Protein AF-A0A2S8GLB3-F1 (afdb_monomer_lite)

pLDDT: mean 76.45, std 18.5, range [35.75, 97.88]

Radius of gyration: 23.86 Å; chains: 1; bounding box: 71×44×77 Å

Foldseek 3Di:
DDDDDDDDDDPPPDPPPPPPPQPDWDKDDLVPAAPLQSVLCCLVQPPFDFDIWTWGADPVGIKIWGWGADPNWIWIWIAGSNNHTAKIATDPVVLCVPVVDPFWWKWFWWQAPNWIWIWIATLQQHTGMIGTDDDPPDPPDPDPDDPDDDPDDDADDRDPSNVVNCVSVNSPTDGPDRTDTLLPDQPRWDWDWDWDWDADPVPGIDIDTDTDTDRSPD

Organism: NCBI:txid124

Structure (mmCIF, N/CA/C/O backbone):
data_AF-A0A2S8GLB3-F1
#
_entry.id   AF-A0A2S8GLB3-F1
#
loop_
_atom_site.group_PDB
_atom_site.id
_atom_site.type_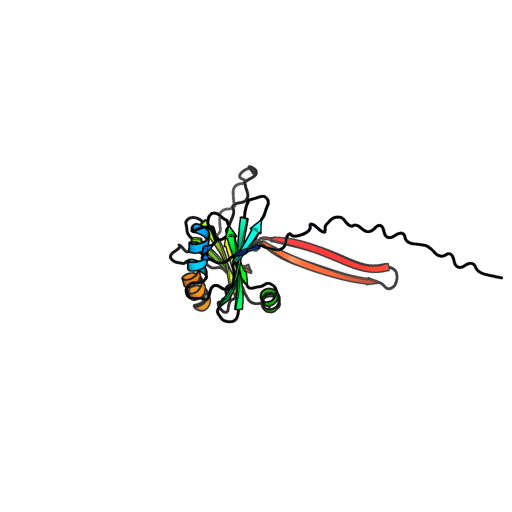symbol
_atom_site.label_atom_id
_atom_site.label_alt_id
_atom_site.label_comp_id
_atom_site.label_asym_id
_atom_site.label_entity_id
_atom_site.label_seq_id
_atom_site.pdbx_PDB_ins_code
_atom_site.Cartn_x
_atom_site.Cartn_y
_atom_site.Cartn_z
_atom_site.occupancy
_atom_site.B_iso_or_equiv
_atom_site.auth_seq_id
_atom_site.auth_comp_id
_atom_site.auth_asym_id
_atom_site.auth_atom_id
_atom_site.pdbx_PDB_model_num
ATOM 1 N N . MET A 1 1 ? 50.969 11.723 49.873 1.00 45.81 1 MET A N 1
ATOM 2 C CA . MET A 1 1 ? 50.545 12.412 48.634 1.00 45.81 1 MET A CA 1
ATOM 3 C C . MET A 1 1 ? 49.204 11.825 48.199 1.00 45.81 1 MET A C 1
ATOM 5 O O . MET A 1 1 ? 49.190 10.799 47.535 1.00 45.81 1 MET A O 1
ATOM 9 N N . LEU A 1 2 ? 48.085 12.399 48.657 1.00 35.75 2 LEU A N 1
ATOM 10 C CA . LEU A 1 2 ? 46.735 11.969 48.269 1.00 35.75 2 LEU A CA 1
ATOM 11 C C . LEU A 1 2 ? 46.352 12.686 46.969 1.00 35.75 2 LEU A C 1
ATOM 13 O O . LEU A 1 2 ? 46.337 13.914 46.935 1.00 35.75 2 LEU A O 1
ATOM 17 N N . ARG A 1 3 ? 46.076 11.932 45.901 1.00 47.88 3 ARG A N 1
ATOM 18 C CA . ARG A 1 3 ? 45.542 12.474 44.646 1.00 47.88 3 ARG A CA 1
ATOM 19 C C . ARG A 1 3 ? 44.017 12.431 44.699 1.00 47.88 3 ARG A C 1
ATOM 21 O O . ARG A 1 3 ? 43.436 11.365 44.880 1.00 47.88 3 ARG A O 1
ATOM 28 N N . SER A 1 4 ? 43.401 13.601 44.573 1.00 40.94 4 SER A N 1
ATOM 29 C CA . SER A 1 4 ? 41.960 13.803 44.484 1.00 40.94 4 SER A CA 1
ATOM 30 C C . SER A 1 4 ? 41.414 13.230 43.171 1.00 40.94 4 SER A C 1
ATOM 32 O O . SER A 1 4 ? 41.891 13.559 42.086 1.00 40.94 4 SER A O 1
ATOM 34 N N . LEU A 1 5 ? 40.401 12.369 43.271 1.00 46.94 5 LEU A N 1
ATOM 35 C CA . LEU A 1 5 ? 39.544 11.979 42.153 1.00 46.94 5 LEU A CA 1
ATOM 36 C C . LEU A 1 5 ? 38.425 13.018 42.035 1.00 46.94 5 LEU A C 1
ATOM 38 O O . LEU A 1 5 ? 37.534 13.078 42.879 1.00 46.94 5 LEU A O 1
ATOM 42 N N . GLY A 1 6 ? 38.505 13.862 41.007 1.00 39.97 6 GLY A N 1
ATOM 43 C CA . GLY A 1 6 ? 37.433 14.777 40.626 1.00 39.97 6 GLY A CA 1
ATOM 44 C C . GLY A 1 6 ? 36.309 14.010 39.937 1.00 39.97 6 GLY A C 1
ATOM 45 O O . GLY A 1 6 ? 36.499 13.462 38.854 1.00 39.97 6 GLY A O 1
ATOM 46 N N . LEU A 1 7 ? 35.150 13.959 40.585 1.00 44.53 7 LEU A N 1
ATOM 47 C CA . LEU A 1 7 ? 33.932 13.346 40.074 1.00 44.53 7 LEU A CA 1
ATOM 48 C C . LEU A 1 7 ? 33.203 14.385 39.208 1.00 44.53 7 LEU A C 1
ATOM 50 O O . LEU A 1 7 ? 32.635 15.344 39.724 1.00 44.53 7 LEU A O 1
ATOM 54 N N . VAL A 1 8 ? 33.272 14.231 37.884 1.00 46.16 8 VAL A N 1
ATOM 55 C CA . VAL A 1 8 ? 32.509 15.051 36.933 1.00 46.16 8 VAL A CA 1
ATOM 56 C C . VAL A 1 8 ? 31.101 14.467 36.843 1.00 46.16 8 VAL A C 1
ATOM 58 O O . VAL A 1 8 ? 30.887 13.430 36.220 1.00 46.16 8 VAL A O 1
ATOM 61 N N . ALA A 1 9 ? 30.144 15.119 37.499 1.00 40.34 9 ALA A N 1
ATOM 62 C CA . ALA A 1 9 ? 28.727 14.818 37.357 1.00 40.34 9 ALA A CA 1
ATOM 63 C C . ALA A 1 9 ? 28.218 15.416 36.036 1.00 40.34 9 ALA A C 1
ATOM 65 O O . ALA A 1 9 ? 28.049 16.628 35.911 1.00 40.34 9 ALA A O 1
ATOM 66 N N . VAL A 1 10 ? 28.001 14.563 35.035 1.00 48.19 10 VAL A N 1
ATOM 67 C CA . VAL A 1 10 ? 27.327 14.937 33.788 1.00 48.19 10 VAL A CA 1
ATOM 68 C C . VAL A 1 10 ? 25.821 14.950 34.055 1.00 48.19 10 VAL A C 1
ATOM 70 O O . VAL A 1 10 ? 25.199 13.901 34.209 1.00 48.19 10 VAL A O 1
ATOM 73 N N . LEU A 1 11 ? 25.244 16.149 34.137 1.00 41.41 11 LEU A N 1
ATOM 74 C CA . LEU A 1 11 ? 23.799 16.375 34.116 1.00 41.41 11 LEU A CA 1
ATOM 75 C C . LEU A 1 11 ? 23.272 16.045 32.712 1.00 41.41 11 LEU A C 1
ATOM 77 O O . LEU A 1 11 ? 23.397 16.843 31.785 1.00 41.41 11 LEU A O 1
ATOM 81 N N . LEU A 1 12 ? 22.703 14.850 32.553 1.00 45.53 12 LEU A N 1
ATOM 82 C CA . LEU A 1 12 ? 21.882 14.494 31.398 1.00 45.53 12 LEU A CA 1
ATOM 83 C C . LEU A 1 12 ? 20.541 15.229 31.509 1.00 45.53 12 LEU A C 1
ATOM 85 O O . LEU A 1 12 ? 19.677 14.846 32.294 1.00 45.53 12 LEU A O 1
ATOM 89 N N . ALA A 1 13 ? 20.381 16.297 30.730 1.00 45.19 13 ALA A N 1
ATOM 90 C CA . ALA A 1 13 ? 19.085 16.908 30.477 1.00 45.19 13 ALA A CA 1
ATOM 91 C C . ALA A 1 13 ? 18.269 15.961 29.585 1.00 45.19 13 ALA A C 1
ATOM 93 O O . ALA A 1 13 ? 18.534 15.818 28.390 1.00 45.19 13 ALA A O 1
ATOM 94 N N . SER A 1 14 ? 17.315 15.267 30.196 1.00 45.06 14 SER A N 1
ATOM 95 C CA . SER A 1 14 ? 16.351 14.402 29.526 1.00 45.06 14 SER A CA 1
ATOM 96 C C . SER A 1 14 ? 15.494 15.234 28.570 1.00 45.06 14 SER A C 1
ATOM 98 O O . SER A 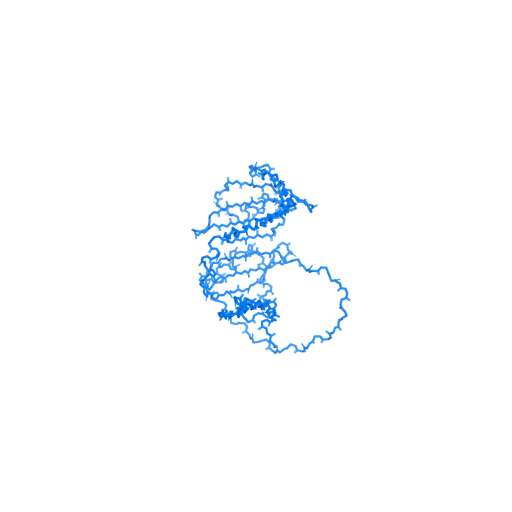1 14 ? 14.698 16.064 29.001 1.00 45.06 14 SER A O 1
ATOM 100 N N . SER A 1 15 ? 15.649 15.009 27.269 1.00 49.09 15 SER A N 1
ATOM 101 C CA . SER A 1 15 ? 14.695 15.434 26.244 1.00 49.09 15 SER A CA 1
ATOM 102 C C . SER A 1 15 ? 13.445 14.562 26.390 1.00 49.09 15 SER A C 1
ATOM 104 O O . SER A 1 15 ? 13.428 13.417 25.951 1.00 49.09 15 SER A O 1
ATOM 106 N N . ALA A 1 16 ? 12.441 15.085 27.094 1.00 45.97 16 ALA A N 1
ATOM 107 C CA . ALA A 1 16 ? 11.157 14.429 27.353 1.00 45.97 16 ALA A CA 1
ATOM 108 C C . ALA A 1 16 ? 9.995 15.072 26.573 1.00 45.97 16 ALA A C 1
ATOM 110 O O . ALA A 1 16 ? 8.839 14.907 26.944 1.00 45.97 16 ALA A O 1
ATOM 111 N N . ASP A 1 17 ? 10.289 15.784 25.490 1.00 48.25 17 ASP A N 1
ATOM 112 C CA . ASP A 1 17 ? 9.306 16.028 24.435 1.00 48.25 17 ASP A CA 1
ATOM 113 C C . ASP A 1 17 ? 9.354 14.832 23.469 1.00 48.25 17 ASP A C 1
ATOM 115 O O . ASP A 1 17 ? 10.397 14.195 23.369 1.00 48.25 17 ASP A O 1
ATOM 119 N N . TRP A 1 18 ? 8.283 14.532 22.730 1.00 48.94 18 TRP A N 1
ATOM 120 C CA . TRP A 1 18 ? 8.155 13.432 21.740 1.00 48.94 18 TRP A CA 1
ATOM 121 C C . TRP A 1 18 ? 7.623 12.074 22.232 1.00 48.94 18 TRP A C 1
ATOM 123 O O . TRP A 1 18 ? 7.629 11.110 21.469 1.00 48.94 18 TRP A O 1
ATOM 133 N N . MET A 1 19 ? 7.057 11.983 23.436 1.00 41.28 19 MET A N 1
ATOM 134 C CA . MET A 1 19 ? 6.005 10.988 23.686 1.00 41.28 19 MET A CA 1
ATOM 135 C C . MET A 1 19 ? 4.647 11.676 23.570 1.00 41.28 19 MET A C 1
ATOM 137 O O . MET A 1 19 ? 3.987 11.944 24.570 1.00 41.28 19 MET A O 1
ATOM 141 N N . GLN A 1 20 ? 4.237 11.987 22.334 1.00 53.31 20 GLN A N 1
ATOM 142 C CA . GLN A 1 20 ? 2.808 12.100 22.048 1.00 53.31 20 GLN A CA 1
ATOM 143 C C . GLN A 1 20 ? 2.189 10.785 22.516 1.00 53.31 20 GLN A C 1
ATOM 145 O O . GLN A 1 20 ? 2.595 9.711 22.068 1.00 53.31 20 GLN A O 1
ATOM 150 N N . ALA A 1 21 ? 1.280 10.870 23.482 1.00 49.31 21 ALA A N 1
ATOM 151 C CA . ALA A 1 21 ? 0.422 9.760 23.831 1.00 49.31 21 ALA A CA 1
ATOM 152 C C . ALA A 1 21 ? -0.384 9.430 22.570 1.00 49.31 21 ALA A C 1
ATOM 154 O O . ALA A 1 21 ? -1.374 10.092 22.280 1.00 49.31 21 ALA A O 1
ATOM 155 N N . GLU A 1 22 ? 0.098 8.471 21.776 1.00 57.84 22 GLU A N 1
ATOM 156 C CA . GLU A 1 22 ? -0.718 7.804 20.769 1.00 57.84 22 GLU A CA 1
ATOM 157 C C . GLU A 1 22 ? -1.901 7.216 21.537 1.00 57.84 22 GLU A C 1
ATOM 159 O O . GLU A 1 22 ? -1.766 6.208 22.238 1.00 57.84 22 GLU A O 1
ATOM 164 N N . GLU A 1 23 ? -3.047 7.895 21.477 1.00 64.12 23 GLU A N 1
ATOM 165 C CA . GLU A 1 23 ? -4.304 7.311 21.913 1.00 64.12 23 GLU A CA 1
ATOM 166 C C . GLU A 1 23 ? -4.435 5.954 21.224 1.00 64.12 23 GLU A C 1
ATOM 168 O O . GLU A 1 23 ? -4.206 5.813 20.018 1.00 64.12 23 GLU A O 1
ATOM 173 N N . ALA A 1 24 ? -4.700 4.917 22.019 1.00 76.00 24 ALA A N 1
ATOM 174 C CA . ALA A 1 24 ? -4.735 3.562 21.502 1.00 76.00 24 ALA A CA 1
ATOM 175 C C . ALA A 1 24 ? -5.765 3.487 20.357 1.00 76.00 24 ALA A C 1
ATOM 177 O O . ALA A 1 24 ? -6.893 3.950 20.535 1.00 76.00 24 ALA A O 1
ATOM 178 N N . PRO A 1 25 ? -5.413 2.904 19.196 1.00 82.62 25 PRO A N 1
ATOM 179 C CA . PRO A 1 25 ? -6.298 2.894 18.039 1.00 82.62 25 PRO A CA 1
ATOM 180 C C . PRO A 1 25 ? -7.628 2.222 18.385 1.00 82.62 25 PRO A C 1
ATOM 182 O O . PRO A 1 25 ? -7.653 1.117 18.941 1.00 82.62 25 PRO A O 1
ATOM 185 N N . THR A 1 26 ? -8.734 2.877 18.028 1.00 91.94 26 THR A N 1
ATOM 186 C CA . THR A 1 26 ? -10.079 2.371 18.317 1.00 91.94 26 THR A CA 1
ATOM 187 C C . THR A 1 26 ? -10.373 1.189 17.405 1.00 91.94 26 THR A C 1
ATOM 189 O O . THR A 1 26 ? -10.285 1.287 16.181 1.00 91.94 26 THR A O 1
ATOM 192 N N . LYS A 1 27 ? -10.704 0.044 18.000 1.00 94.81 27 LYS A N 1
ATOM 193 C CA . LYS A 1 27 ? -11.066 -1.175 17.275 1.00 94.81 27 LYS A CA 1
ATOM 194 C C . LYS A 1 27 ? -12.551 -1.146 16.926 1.00 94.81 27 LYS A C 1
ATOM 196 O O . LYS A 1 27 ? -13.366 -0.916 17.812 1.00 94.81 27 LYS A O 1
ATOM 201 N N . LEU A 1 28 ? -12.871 -1.402 15.664 1.00 95.44 28 LEU A N 1
ATOM 202 C CA . LEU A 1 28 ? -14.219 -1.386 15.109 1.00 95.44 28 LEU A CA 1
ATOM 203 C C . LEU A 1 28 ? -14.498 -2.692 14.365 1.00 95.44 28 LEU A C 1
ATOM 205 O O . LEU A 1 28 ? -13.594 -3.277 13.749 1.00 95.44 28 LEU A O 1
ATOM 209 N N . ASP A 1 29 ? -15.761 -3.102 14.383 1.00 95.12 29 ASP A N 1
ATOM 210 C CA . ASP A 1 29 ? -16.260 -4.092 13.441 1.00 95.12 29 ASP A CA 1
ATOM 211 C C . ASP A 1 29 ? -16.457 -3.439 12.065 1.00 95.12 29 ASP A C 1
ATOM 213 O O . ASP A 1 29 ? -16.606 -2.220 11.934 1.00 95.12 29 ASP A O 1
ATOM 217 N N . LEU A 1 30 ? -16.453 -4.247 11.000 1.00 94.69 30 LEU A N 1
ATOM 218 C CA . LEU A 1 30 ? -16.627 -3.728 9.640 1.00 94.69 30 LEU A CA 1
ATOM 219 C C . LEU A 1 30 ? -17.954 -2.975 9.479 1.00 94.69 30 LEU A C 1
ATOM 221 O O . LEU A 1 30 ? -17.994 -1.953 8.804 1.00 94.69 30 LEU A O 1
ATOM 225 N N . ALA A 1 31 ? -19.022 -3.474 10.106 1.00 95.62 31 ALA A N 1
ATOM 226 C CA . ALA A 1 31 ? -20.356 -2.886 10.020 1.00 95.62 31 ALA A CA 1
ATOM 227 C C . ALA A 1 31 ? -20.430 -1.471 10.620 1.00 95.62 31 ALA A C 1
ATOM 229 O O . ALA A 1 31 ? -21.263 -0.678 10.185 1.00 95.62 31 ALA A O 1
ATOM 230 N N . ASP A 1 32 ? -19.537 -1.146 11.559 1.00 96.56 32 ASP A N 1
ATOM 231 C CA . ASP A 1 32 ? -19.460 0.169 12.203 1.00 96.56 32 ASP A CA 1
ATOM 232 C C . ASP A 1 32 ? -18.608 1.170 11.404 1.00 96.56 32 ASP A C 1
ATOM 234 O O . ASP A 1 32 ? -18.525 2.349 11.750 1.00 96.56 32 ASP A O 1
ATOM 238 N N . CYS A 1 33 ? -17.942 0.720 10.336 1.00 97.00 33 CYS A N 1
ATOM 239 C CA . CYS A 1 33 ? -17.158 1.594 9.468 1.00 97.00 33 CYS A CA 1
ATOM 240 C C . CYS A 1 33 ? -18.074 2.387 8.514 1.00 97.00 33 CYS A C 1
ATOM 242 O O . CYS A 1 33 ? -19.154 1.913 8.167 1.00 97.00 33 CYS A O 1
ATOM 244 N N . PRO A 1 34 ? -17.649 3.554 8.001 1.00 97.88 34 PRO A N 1
ATOM 245 C CA . PRO A 1 34 ? -18.385 4.258 6.951 1.00 97.88 34 PRO A CA 1
ATOM 246 C C . PRO A 1 34 ? -18.611 3.380 5.710 1.00 97.88 34 PRO A C 1
ATOM 248 O O . PRO A 1 34 ? -17.724 2.623 5.315 1.00 97.88 34 PRO A O 1
ATOM 251 N N . GLU A 1 35 ? -19.765 3.506 5.047 1.00 97.75 35 GLU A N 1
ATOM 252 C CA . GLU A 1 35 ? -20.108 2.700 3.861 1.00 97.75 35 GLU A CA 1
ATOM 253 C C . GLU A 1 35 ? -19.028 2.732 2.753 1.00 97.75 35 GLU A C 1
ATOM 255 O O . GLU A 1 35 ? -18.700 1.666 2.221 1.00 97.75 35 GLU A O 1
ATOM 260 N N . PRO A 1 36 ? -18.408 3.886 2.417 1.00 97.62 36 PRO A N 1
ATOM 261 C CA . PRO A 1 36 ? -17.320 3.915 1.437 1.00 97.62 36 PRO A CA 1
ATOM 262 C C . PRO A 1 36 ? -16.110 3.076 1.868 1.00 97.62 36 PRO A C 1
ATOM 264 O O . PRO A 1 36 ? -15.537 2.341 1.063 1.00 97.62 36 PRO A O 1
ATOM 267 N N . VAL A 1 37 ? -15.759 3.117 3.157 1.00 97.50 37 VAL A N 1
ATOM 268 C CA . VAL A 1 37 ? -14.675 2.311 3.734 1.00 97.50 37 VAL A CA 1
ATOM 269 C C . VAL A 1 37 ? -15.013 0.826 3.647 1.00 97.50 37 VAL A C 1
ATOM 271 O O . VAL A 1 37 ? -14.168 0.036 3.230 1.00 97.50 37 VAL A O 1
ATOM 274 N N . GLN A 1 38 ? -16.251 0.439 3.974 1.00 96.75 38 GLN A N 1
ATOM 275 C CA . GLN A 1 38 ? -16.702 -0.952 3.878 1.00 96.75 38 GLN A CA 1
ATOM 276 C C . GLN A 1 38 ? -16.547 -1.498 2.455 1.00 96.75 38 GLN A C 1
ATOM 278 O O . GLN A 1 38 ? -15.969 -2.571 2.272 1.00 96.75 38 GLN A O 1
ATOM 283 N N . LYS A 1 39 ? -16.994 -0.736 1.447 1.00 95.56 39 LYS A N 1
ATOM 284 C CA . LYS A 1 39 ? -16.881 -1.114 0.028 1.00 95.56 39 LYS A CA 1
ATOM 285 C C . LYS A 1 39 ? -15.429 -1.324 -0.386 1.00 95.56 39 LYS A C 1
ATOM 287 O O . LYS A 1 39 ? -15.109 -2.325 -1.027 1.00 95.56 39 LYS A O 1
ATOM 292 N N . THR A 1 40 ? -14.538 -0.421 0.015 1.00 96.31 40 THR A N 1
ATOM 293 C CA . THR A 1 40 ? -13.111 -0.532 -0.309 1.00 96.31 40 THR A CA 1
ATOM 294 C C . THR A 1 40 ? -12.453 -1.713 0.398 1.00 96.31 40 THR A C 1
ATOM 296 O O . THR A 1 40 ? -11.675 -2.426 -0.236 1.00 96.31 40 THR A O 1
ATOM 299 N N . ILE A 1 41 ? -12.785 -1.980 1.668 1.00 95.38 41 ILE A N 1
ATOM 300 C CA . ILE A 1 41 ? -12.291 -3.169 2.382 1.00 95.38 41 ILE A CA 1
ATOM 301 C C . ILE A 1 41 ? -12.750 -4.438 1.663 1.00 95.38 41 ILE A C 1
ATOM 303 O O . ILE A 1 41 ? -11.919 -5.285 1.352 1.00 95.38 41 ILE A O 1
ATOM 307 N N . GLN A 1 42 ? -14.042 -4.559 1.353 1.00 94.38 42 GLN A N 1
ATOM 308 C CA . GLN A 1 42 ? -14.591 -5.731 0.665 1.00 94.38 42 GLN A CA 1
ATOM 309 C C . GLN A 1 42 ? -13.940 -5.947 -0.707 1.00 94.38 42 GLN A C 1
ATOM 311 O O . GLN A 1 42 ? -13.593 -7.070 -1.062 1.00 94.38 42 GLN A O 1
ATOM 316 N N . ARG A 1 43 ? -13.699 -4.870 -1.463 1.00 93.94 43 ARG A N 1
ATOM 317 C CA . ARG A 1 43 ? -12.998 -4.940 -2.751 1.00 93.94 43 ARG A CA 1
ATOM 318 C C . ARG A 1 43 ? -11.560 -5.442 -2.616 1.00 93.94 43 ARG A C 1
ATOM 320 O O . ARG A 1 43 ? -11.129 -6.251 -3.431 1.00 93.94 43 ARG A O 1
ATOM 327 N N . GLU A 1 44 ? -10.813 -4.936 -1.637 1.00 93.19 44 GLU A N 1
ATOM 328 C CA . GLU A 1 44 ? -9.382 -5.232 -1.486 1.00 93.19 44 GLU A CA 1
ATOM 329 C C . GLU A 1 44 ? -9.107 -6.580 -0.808 1.00 93.19 44 GLU A C 1
ATOM 331 O O . GLU A 1 44 ? -8.083 -7.204 -1.094 1.00 93.19 44 GLU A O 1
ATOM 336 N N . LEU A 1 45 ? -9.992 -7.017 0.093 1.00 91.06 45 LEU A N 1
ATOM 337 C CA . LEU A 1 45 ? -9.871 -8.290 0.806 1.00 91.06 45 LEU A CA 1
ATOM 338 C C . LEU A 1 45 ? -10.584 -9.441 0.080 1.00 91.06 45 LEU A C 1
ATOM 340 O O . LEU A 1 45 ? -10.303 -10.594 0.392 1.00 91.06 45 LEU A O 1
ATOM 344 N N . HIS A 1 46 ? -11.435 -9.162 -0.914 1.00 84.25 46 HIS A N 1
ATOM 345 C CA . HIS A 1 46 ? -12.229 -10.174 -1.618 1.00 84.25 46 HIS A CA 1
ATOM 346 C C . HIS A 1 46 ? -13.004 -11.069 -0.628 1.00 84.25 46 HIS A C 1
ATOM 348 O O . HIS A 1 46 ? -13.721 -10.564 0.230 1.00 84.25 46 HIS A O 1
ATOM 354 N N . ASP A 1 47 ? -12.830 -12.389 -0.732 1.00 86.06 47 ASP A N 1
ATOM 355 C CA . ASP A 1 47 ? -13.477 -13.404 0.103 1.00 86.06 47 ASP A CA 1
ATOM 356 C C . ASP A 1 47 ? -12.681 -13.727 1.382 1.00 86.06 47 ASP A C 1
ATOM 358 O O . ASP A 1 47 ? -12.977 -14.704 2.074 1.00 86.06 47 ASP A O 1
ATOM 362 N N . LEU A 1 48 ? -11.625 -12.962 1.688 1.00 90.19 48 LEU A N 1
ATOM 363 C CA . LEU A 1 48 ? -10.855 -13.165 2.911 1.00 90.19 48 LEU A CA 1
ATOM 364 C C . LEU A 1 48 ? -11.685 -12.771 4.131 1.00 90.19 48 LEU A C 1
ATOM 366 O O . LEU A 1 48 ? -12.391 -11.762 4.139 1.00 90.19 48 LEU A O 1
ATOM 370 N N . GLU A 1 49 ? -11.536 -13.549 5.199 1.00 88.56 49 GLU A N 1
ATOM 371 C CA . GLU A 1 49 ? -12.107 -13.211 6.496 1.00 88.56 49 GLU A CA 1
ATOM 372 C C . GLU A 1 49 ? -11.547 -11.863 6.969 1.00 88.56 49 GLU A C 1
ATOM 374 O O . GLU A 1 49 ? -10.330 -11.656 7.011 1.00 88.56 49 GLU A O 1
ATOM 379 N N . ILE A 1 50 ? -12.446 -10.935 7.298 1.00 84.06 50 ILE A N 1
ATOM 380 C CA . ILE A 1 50 ? -12.096 -9.571 7.691 1.00 84.06 50 ILE A CA 1
ATOM 381 C C . ILE A 1 50 ? -11.824 -9.583 9.198 1.00 84.06 50 ILE A C 1
ATOM 383 O O . ILE A 1 50 ? -12.760 -9.763 9.973 1.00 84.06 50 ILE A O 1
ATOM 387 N N . PRO A 1 51 ? -10.567 -9.405 9.641 1.00 76.88 51 PRO A N 1
ATOM 388 C CA . PRO A 1 51 ? -10.201 -9.748 11.009 1.00 76.88 51 PRO A CA 1
ATOM 389 C C . PRO A 1 51 ? -10.640 -8.687 12.025 1.00 76.88 51 PRO A C 1
ATOM 391 O O . PRO A 1 51 ? -11.284 -9.013 13.013 1.00 76.88 51 PRO A O 1
ATOM 394 N N . GLN A 1 52 ? -10.263 -7.421 11.820 1.00 91.56 52 GLN A N 1
ATOM 395 C CA . GLN A 1 52 ? -10.610 -6.287 12.685 1.00 91.56 52 GLN A CA 1
ATOM 396 C C . GLN A 1 52 ? -10.206 -4.984 11.989 1.00 91.56 52 GLN A C 1
ATOM 398 O O . GLN A 1 52 ? -9.112 -4.913 11.415 1.00 91.56 52 GLN A O 1
ATOM 403 N N . VAL A 1 53 ? -11.046 -3.949 12.069 1.00 96.06 53 VAL A N 1
ATOM 404 C CA . VAL A 1 53 ? -10.715 -2.612 11.561 1.00 96.06 53 VAL A CA 1
ATOM 405 C C . VAL A 1 53 ? -10.236 -1.741 12.720 1.00 96.06 53 VAL A C 1
ATOM 407 O O . VAL A 1 53 ? -10.779 -1.784 13.820 1.00 96.06 53 VAL A O 1
ATOM 410 N N . GLN A 1 54 ? -9.175 -0.972 12.506 1.00 95.94 54 GLN A N 1
ATOM 411 C CA . GLN A 1 54 ? -8.673 0.012 13.462 1.00 95.94 54 GLN A CA 1
ATOM 412 C C . GLN A 1 54 ? -8.891 1.409 12.898 1.00 95.94 54 GLN A C 1
ATOM 414 O O . GLN A 1 54 ? -8.388 1.709 11.818 1.00 95.94 54 GLN A O 1
ATOM 419 N N . ARG A 1 55 ? -9.594 2.270 13.629 1.00 96.19 55 ARG A N 1
ATOM 420 C CA . ARG A 1 55 ? -9.691 3.695 13.318 1.00 96.19 55 ARG A CA 1
ATOM 421 C C . ARG A 1 55 ? -8.542 4.438 13.990 1.00 96.19 55 ARG A C 1
ATOM 423 O O . ARG A 1 55 ? -8.301 4.277 15.186 1.00 96.19 55 ARG A O 1
ATOM 430 N 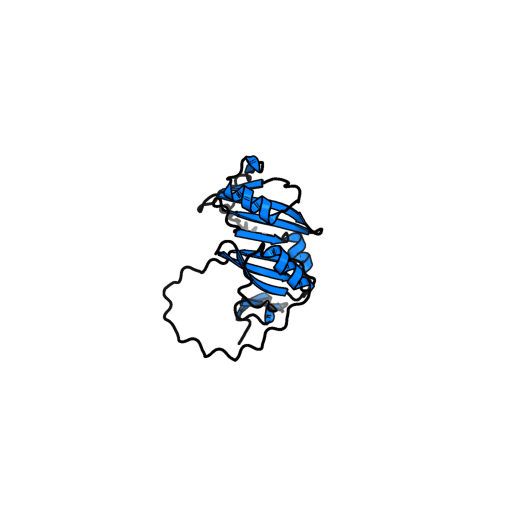N . ILE A 1 56 ? -7.838 5.227 13.192 1.00 94.25 56 ILE A N 1
ATOM 431 C CA . ILE A 1 56 ? -6.735 6.089 13.600 1.00 94.25 56 ILE A CA 1
ATOM 432 C C . ILE A 1 56 ? -7.167 7.516 13.280 1.00 94.25 56 ILE A C 1
ATOM 434 O O . ILE A 1 56 ? -7.428 7.826 12.117 1.00 94.25 56 ILE A O 1
ATOM 438 N N . GLU A 1 57 ? -7.277 8.359 14.298 1.00 93.00 57 GLU A N 1
ATOM 439 C CA . GLU A 1 57 ? -7.580 9.777 14.112 1.00 93.00 57 GLU A CA 1
ATOM 440 C C . GLU A 1 57 ? -6.299 10.538 13.756 1.00 93.00 57 GLU A C 1
ATOM 442 O O . GLU A 1 57 ? -5.231 10.280 14.315 1.00 93.00 57 GLU A O 1
ATOM 447 N N . GLY A 1 58 ? -6.395 11.441 12.785 1.00 87.31 58 GLY A N 1
ATOM 448 C CA . GLY A 1 58 ? -5.312 12.321 12.365 1.00 87.31 58 GLY A CA 1
ATOM 449 C C . GLY A 1 58 ? -5.835 13.722 12.070 1.00 87.31 58 GLY A C 1
ATOM 450 O O . GLY A 1 58 ? -7.042 13.944 11.990 1.00 87.31 58 GLY A O 1
ATOM 451 N N . GLU A 1 59 ? -4.918 14.671 11.888 1.00 86.94 59 GLU A N 1
ATOM 452 C CA . GLU A 1 59 ? -5.252 16.083 11.637 1.00 86.94 59 GLU A CA 1
ATOM 453 C C . GLU A 1 59 ? -6.086 16.276 10.359 1.00 86.94 59 GLU A C 1
ATOM 455 O O . GLU A 1 59 ? -6.974 17.122 10.314 1.00 86.94 59 GLU A O 1
ATOM 460 N N . GLU A 1 60 ? -5.845 15.444 9.342 1.00 87.62 60 GLU A N 1
ATOM 461 C CA . GLU A 1 60 ? -6.542 15.467 8.048 1.00 87.62 60 GLU A CA 1
ATOM 462 C C . GLU A 1 60 ? -7.791 14.564 8.005 1.00 87.62 60 GLU A C 1
ATOM 464 O O . GLU A 1 60 ? -8.367 14.344 6.939 1.00 87.62 60 GLU A O 1
ATOM 469 N N . GLY A 1 61 ? -8.203 14.005 9.146 1.00 91.88 61 GLY A N 1
ATOM 470 C CA . GLY A 1 61 ? -9.353 13.110 9.261 1.00 91.88 61 GLY A CA 1
ATOM 471 C C . GLY A 1 61 ? -8.992 11.687 9.687 1.00 91.88 61 GLY A C 1
ATOM 472 O O . GLY A 1 61 ? -7.872 11.387 10.105 1.00 91.88 61 GLY A O 1
ATOM 473 N N . SER A 1 62 ? -9.980 10.791 9.620 1.00 95.44 62 SER A N 1
ATOM 474 C CA . SER A 1 62 ? -9.818 9.411 10.089 1.00 95.44 62 SER A CA 1
ATOM 475 C C . SER A 1 62 ? -9.237 8.493 9.012 1.00 95.44 62 SER A C 1
ATOM 477 O O . SER A 1 62 ? -9.663 8.501 7.856 1.00 95.44 62 SER A O 1
ATOM 479 N N . VAL A 1 63 ? -8.307 7.625 9.415 1.00 96.31 63 VAL A N 1
ATOM 480 C CA . VAL A 1 63 ? -7.773 6.539 8.586 1.00 96.31 63 VAL A CA 1
ATOM 481 C C . VAL A 1 63 ? -8.148 5.195 9.197 1.00 96.31 63 VAL A C 1
ATOM 483 O O . VAL A 1 63 ? -7.931 4.937 10.379 1.00 96.31 63 VAL A O 1
ATOM 486 N N . TYR A 1 64 ? -8.665 4.305 8.361 1.00 96.56 64 TYR A N 1
ATOM 487 C CA . TYR A 1 64 ? -9.077 2.958 8.719 1.00 96.56 64 TYR A CA 1
ATOM 488 C C . TYR A 1 64 ? -8.000 1.968 8.290 1.00 96.56 64 TYR A C 1
ATOM 490 O O . TYR A 1 64 ? -7.654 1.861 7.112 1.00 96.56 64 TYR A O 1
ATOM 498 N N . ARG A 1 65 ? -7.437 1.255 9.261 1.00 95.38 65 ARG A N 1
ATOM 499 C CA . ARG A 1 65 ? -6.361 0.282 9.092 1.00 95.38 65 ARG A CA 1
ATOM 500 C C . ARG A 1 65 ? -6.900 -1.134 9.254 1.00 95.38 65 ARG A C 1
ATOM 502 O O . ARG A 1 65 ? -7.521 -1.450 10.264 1.00 95.38 65 ARG A O 1
ATOM 509 N N . VAL A 1 66 ? -6.573 -2.007 8.307 1.00 94.81 66 VAL A N 1
ATOM 510 C CA . VAL A 1 66 ? -6.868 -3.446 8.365 1.00 94.81 66 VAL A CA 1
ATOM 511 C C . VAL A 1 66 ? -5.578 -4.227 8.157 1.00 94.81 66 VAL A C 1
ATOM 513 O O . VAL A 1 66 ? -4.793 -3.912 7.260 1.00 94.81 66 VAL A O 1
ATOM 516 N N . VAL A 1 67 ? -5.351 -5.245 8.986 1.00 92.75 67 VAL A N 1
ATOM 517 C CA . VAL A 1 67 ? -4.206 -6.156 8.866 1.00 92.75 67 VAL A CA 1
ATOM 518 C C . VAL A 1 67 ? -4.721 -7.564 8.637 1.00 92.75 67 VAL A C 1
ATOM 520 O O . VAL A 1 67 ? -5.425 -8.087 9.490 1.00 92.75 67 VAL A O 1
ATOM 523 N N . TYR A 1 68 ? -4.368 -8.176 7.513 1.00 92.88 68 TYR A N 1
ATOM 524 C CA . TYR A 1 68 ? -4.875 -9.489 7.106 1.00 92.88 68 TYR A CA 1
ATOM 525 C C . TYR A 1 68 ? -3.789 -10.316 6.422 1.00 92.88 68 TYR A C 1
ATOM 527 O O . TYR A 1 68 ? -2.724 -9.804 6.068 1.00 92.88 68 TYR A O 1
ATOM 535 N N . LYS A 1 69 ? -4.057 -11.610 6.250 1.00 89.56 69 LYS A N 1
ATOM 536 C CA . LYS A 1 69 ? -3.140 -12.562 5.625 1.00 89.56 69 LYS A CA 1
ATOM 537 C C . LYS A 1 69 ? -3.675 -12.982 4.251 1.00 89.56 69 LYS A C 1
ATOM 539 O O . LYS A 1 69 ? -4.819 -13.404 4.148 1.00 89.56 69 LYS A O 1
ATOM 544 N N . MET A 1 70 ? -2.843 -12.887 3.216 1.00 87.88 70 MET A N 1
ATOM 545 C CA . MET A 1 70 ? -3.131 -13.295 1.834 1.00 87.88 70 MET A CA 1
ATOM 546 C C . MET A 1 70 ? -1.882 -13.966 1.258 1.00 87.88 70 MET A C 1
ATOM 548 O O . MET A 1 70 ? -0.788 -13.437 1.436 1.00 87.88 70 MET A O 1
ATOM 552 N N . ASP A 1 71 ? -2.015 -15.115 0.591 1.00 86.00 71 ASP A N 1
ATOM 553 C CA . ASP A 1 71 ? -0.883 -15.855 -0.003 1.00 86.00 71 ASP A CA 1
ATOM 554 C C . ASP A 1 71 ? 0.282 -16.093 0.986 1.00 86.00 71 ASP A C 1
ATOM 556 O O . ASP A 1 71 ? 1.451 -15.863 0.684 1.00 86.00 71 ASP A O 1
ATOM 560 N N . ASP A 1 72 ? -0.042 -16.485 2.220 1.00 86.25 72 ASP A N 1
ATOM 561 C CA . ASP A 1 72 ? 0.908 -16.645 3.331 1.00 86.25 72 ASP A CA 1
ATOM 562 C C . ASP A 1 72 ? 1.667 -15.389 3.796 1.00 86.25 72 ASP A C 1
ATOM 564 O O . ASP A 1 72 ? 2.561 -15.460 4.644 1.00 86.25 72 ASP A O 1
ATOM 568 N N . MET A 1 73 ? 1.244 -14.218 3.332 1.00 87.12 73 MET A N 1
ATOM 569 C CA . MET A 1 73 ? 1.858 -12.932 3.629 1.00 87.12 73 MET A CA 1
ATOM 570 C C . MET A 1 73 ? 0.905 -12.008 4.385 1.00 87.12 73 MET A C 1
ATOM 572 O O . MET A 1 73 ? -0.289 -11.958 4.106 1.00 87.12 73 MET A O 1
ATOM 576 N N . TRP A 1 74 ? 1.442 -11.246 5.337 1.00 90.25 74 TRP A N 1
ATOM 577 C CA . TRP A 1 74 ? 0.679 -10.241 6.075 1.00 90.25 74 TRP A CA 1
ATOM 578 C C . TRP A 1 74 ? 0.693 -8.902 5.347 1.00 90.25 74 TRP A C 1
ATOM 580 O O . TRP A 1 74 ? 1.757 -8.371 5.017 1.00 90.25 74 TRP A O 1
ATOM 590 N N . TYR A 1 75 ? -0.492 -8.344 5.141 1.00 92.19 75 TYR A N 1
ATOM 591 C CA . TYR A 1 75 ? -0.708 -7.051 4.515 1.00 92.19 75 TYR A CA 1
ATOM 592 C C . TYR A 1 75 ? -1.349 -6.084 5.497 1.00 92.19 75 TYR A C 1
ATOM 594 O O . TYR A 1 75 ? -2.233 -6.445 6.267 1.00 92.19 75 TYR A O 1
ATOM 602 N N . GLU A 1 76 ? -0.914 -4.834 5.427 1.00 93.50 76 GLU A N 1
ATOM 603 C CA . GLU A 1 76 ? -1.561 -3.696 6.059 1.00 93.50 76 GLU A CA 1
ATOM 604 C C . GLU A 1 76 ? -2.204 -2.840 4.972 1.00 93.50 76 GLU A C 1
ATOM 606 O O . GLU A 1 76 ? -1.527 -2.407 4.039 1.00 93.50 76 GLU A O 1
ATOM 611 N N . THR A 1 77 ? -3.502 -2.590 5.096 1.00 95.19 77 THR A N 1
ATOM 612 C CA . THR A 1 77 ? -4.262 -1.704 4.211 1.00 95.19 77 THR A CA 1
ATOM 613 C C . THR A 1 77 ? -4.778 -0.515 5.006 1.00 95.19 77 THR A C 1
ATOM 615 O O . THR A 1 77 ? -5.304 -0.692 6.102 1.00 95.19 77 THR A O 1
ATOM 618 N N . LYS A 1 78 ? -4.593 0.692 4.468 1.00 95.81 78 LYS A N 1
ATOM 619 C CA . LYS A 1 78 ? -5.057 1.961 5.030 1.00 95.81 78 LYS A CA 1
ATOM 620 C C . LYS A 1 78 ? -6.000 2.641 4.050 1.00 95.81 78 LYS A C 1
ATOM 622 O O . LYS A 1 78 ? -5.642 2.813 2.882 1.00 95.81 78 LYS A O 1
ATOM 627 N N . ILE A 1 79 ? -7.164 3.036 4.541 1.00 97.38 79 ILE A N 1
ATOM 628 C CA . ILE A 1 79 ? -8.265 3.605 3.763 1.00 97.38 79 ILE A CA 1
ATOM 629 C C . ILE A 1 79 ? -8.683 4.908 4.440 1.00 97.38 79 ILE A C 1
ATOM 631 O O . ILE A 1 79 ? -8.791 4.955 5.665 1.00 97.38 79 ILE A O 1
ATOM 635 N N . ARG A 1 80 ? -8.860 5.972 3.662 1.00 97.06 80 ARG A N 1
ATOM 636 C CA . ARG A 1 80 ? -9.377 7.256 4.146 1.00 97.06 80 ARG A CA 1
ATOM 637 C C . ARG A 1 80 ? -10.873 7.149 4.447 1.00 97.06 80 ARG A C 1
ATOM 639 O O . ARG A 1 80 ? -11.544 6.230 3.989 1.00 97.06 80 ARG A O 1
ATOM 646 N N . GLU A 1 81 ? -11.401 8.085 5.221 1.00 96.94 81 GLU A N 1
ATOM 647 C CA . GLU A 1 81 ? -12.821 8.122 5.592 1.00 96.94 81 GLU A CA 1
ATOM 648 C C . GLU A 1 81 ? -13.784 8.206 4.394 1.00 96.94 81 GLU A C 1
ATOM 650 O O . GLU A 1 81 ? -14.872 7.633 4.437 1.00 96.94 81 GLU A O 1
ATOM 655 N N . ASP A 1 82 ? -13.352 8.827 3.295 1.00 96.75 82 ASP A N 1
ATOM 656 C CA . ASP A 1 82 ? -14.072 8.895 2.016 1.00 96.75 82 ASP A CA 1
ATOM 657 C C . ASP A 1 82 ? -14.079 7.568 1.226 1.00 96.75 82 ASP A C 1
ATOM 659 O O . ASP A 1 82 ? -14.719 7.465 0.180 1.00 96.75 82 ASP A O 1
ATOM 663 N N . GLY A 1 83 ? -13.396 6.535 1.726 1.00 96.88 83 GLY A N 1
ATOM 664 C CA . GLY A 1 83 ? -13.263 5.235 1.079 1.00 96.88 83 GLY A CA 1
ATOM 665 C C . GLY A 1 83 ? -12.072 5.124 0.129 1.00 96.88 83 GLY A C 1
ATOM 666 O O . GLY A 1 83 ? -11.840 4.035 -0.399 1.00 96.88 83 GLY A O 1
ATOM 667 N N . LEU A 1 84 ? -11.269 6.172 -0.075 1.00 96.12 84 LEU A N 1
ATOM 668 C CA . LEU A 1 84 ? -10.088 6.077 -0.930 1.00 96.12 84 LEU A CA 1
ATOM 669 C C . LEU A 1 84 ? -9.009 5.208 -0.286 1.00 96.12 84 LEU A C 1
ATOM 671 O O . LEU A 1 84 ? -8.614 5.383 0.871 1.00 96.12 84 LEU A O 1
ATOM 675 N N . LEU A 1 85 ? -8.478 4.265 -1.065 1.00 96.38 85 LEU A N 1
ATOM 676 C CA . LEU A 1 85 ? -7.330 3.474 -0.643 1.00 96.38 85 LEU A CA 1
ATOM 677 C C . LEU A 1 85 ? -6.106 4.393 -0.569 1.00 96.38 85 LEU A C 1
ATOM 679 O O . LEU A 1 85 ? -5.615 4.836 -1.601 1.00 96.38 85 LEU A O 1
ATOM 683 N N . ALA A 1 86 ? -5.568 4.625 0.626 1.00 94.94 86 ALA A N 1
ATOM 684 C CA . ALA A 1 86 ? -4.329 5.380 0.796 1.00 94.94 86 ALA A CA 1
ATOM 685 C C . ALA A 1 86 ? -3.110 4.489 0.515 1.00 94.94 86 ALA A C 1
ATOM 687 O O . ALA A 1 86 ? -2.190 4.846 -0.228 1.00 94.94 86 ALA A O 1
ATOM 688 N N . SER A 1 87 ? -3.088 3.286 1.102 1.00 94.62 87 SER A N 1
ATOM 689 C CA . SER A 1 87 ? -1.996 2.338 0.874 1.00 94.62 87 SER A CA 1
ATOM 690 C C . SER A 1 87 ? -2.361 0.894 1.199 1.00 94.62 87 SER A C 1
ATOM 692 O O . SER A 1 87 ? -3.154 0.630 2.093 1.00 94.62 87 SER A O 1
ATOM 694 N N . LYS A 1 88 ? -1.704 -0.041 0.514 1.00 94.44 88 LYS A N 1
ATOM 695 C CA . LYS A 1 88 ? -1.680 -1.477 0.807 1.00 94.44 88 LYS A CA 1
ATOM 696 C C . LYS A 1 88 ? -0.235 -1.942 0.774 1.00 94.44 88 LYS A C 1
ATOM 698 O O . LYS A 1 88 ? 0.482 -1.742 -0.208 1.00 94.44 88 LYS A O 1
ATOM 703 N N . LEU A 1 89 ? 0.242 -2.476 1.887 1.00 92.00 89 LEU A N 1
ATOM 704 C CA . LEU A 1 89 ? 1.656 -2.661 2.173 1.00 92.00 89 LEU A CA 1
ATOM 705 C C . LEU A 1 89 ? 1.903 -4.061 2.715 1.00 92.00 89 LEU A C 1
ATOM 707 O O . LEU A 1 89 ? 1.300 -4.448 3.707 1.00 92.00 89 LEU A O 1
ATOM 711 N N . LEU A 1 90 ? 2.866 -4.778 2.130 1.00 87.81 90 LEU A N 1
ATOM 712 C CA . LEU A 1 90 ? 3.414 -5.975 2.766 1.00 87.81 90 LEU A CA 1
ATOM 713 C C . LEU A 1 90 ? 4.057 -5.577 4.105 1.00 87.81 90 LEU A C 1
ATOM 715 O O . LEU A 1 90 ? 4.850 -4.618 4.130 1.00 87.81 90 LEU A O 1
ATOM 719 N N . GLU A 1 91 ? 3.702 -6.279 5.187 1.00 80.56 91 GLU A N 1
ATOM 720 C CA . GLU A 1 91 ? 4.080 -5.954 6.567 1.00 80.56 91 GLU A CA 1
ATOM 721 C C . GLU A 1 91 ? 5.597 -5.759 6.695 1.00 80.56 91 GLU A C 1
ATOM 723 O O . GLU A 1 91 ? 6.398 -6.530 6.165 1.00 80.56 91 GLU A O 1
ATOM 728 N N . LYS A 1 92 ? 6.015 -4.719 7.428 1.00 66.62 92 LYS A N 1
ATOM 729 C CA . LYS A 1 92 ? 7.410 -4.252 7.515 1.00 66.62 92 LYS A CA 1
ATOM 730 C C . LYS A 1 92 ? 8.415 -5.353 7.883 1.00 66.62 92 LYS A C 1
ATOM 732 O O . LYS A 1 92 ? 9.530 -5.349 7.364 1.00 66.62 92 LYS A O 1
ATOM 737 N N . LYS A 1 93 ? 8.034 -6.300 8.750 1.00 57.59 93 LYS A N 1
ATOM 738 C CA . LYS A 1 93 ? 8.897 -7.428 9.150 1.00 57.59 93 LYS A CA 1
ATOM 739 C C . LYS A 1 93 ? 9.172 -8.386 7.985 1.00 57.59 93 LYS A C 1
ATOM 741 O O . LYS A 1 93 ? 10.312 -8.814 7.816 1.00 57.59 93 LYS A O 1
ATOM 746 N N . LEU A 1 94 ? 8.166 -8.662 7.155 1.00 56.94 94 LEU A N 1
ATOM 747 C CA . LEU A 1 94 ? 8.312 -9.459 5.934 1.00 56.94 94 LEU A CA 1
ATOM 748 C C . LEU A 1 94 ? 9.002 -8.656 4.834 1.00 56.94 94 LEU A C 1
ATOM 750 O O . LEU A 1 94 ? 9.912 -9.171 4.191 1.00 56.94 94 LEU A O 1
ATOM 754 N N . ARG A 1 95 ? 8.667 -7.366 4.706 1.00 57.75 95 ARG A N 1
ATOM 755 C CA . ARG A 1 95 ? 9.323 -6.450 3.773 1.00 57.75 95 ARG A CA 1
ATOM 756 C C . ARG A 1 95 ? 10.824 -6.436 3.993 1.00 57.75 95 ARG A C 1
ATOM 758 O O . ARG A 1 95 ? 11.539 -6.717 3.054 1.00 57.75 95 ARG A O 1
ATOM 765 N N . ASN A 1 96 ? 11.308 -6.208 5.214 1.00 56.91 96 ASN A N 1
ATOM 766 C CA . ASN A 1 96 ? 12.748 -6.171 5.488 1.00 56.91 96 ASN A CA 1
ATOM 767 C C . ASN A 1 96 ? 13.442 -7.517 5.223 1.00 56.91 96 ASN A C 1
ATOM 769 O O . ASN A 1 96 ? 14.584 -7.520 4.766 1.00 56.91 96 ASN A O 1
ATOM 773 N N . ARG A 1 97 ? 12.763 -8.648 5.464 1.00 56.50 97 ARG A N 1
ATOM 774 C CA . ARG A 1 97 ? 13.292 -9.981 5.148 1.00 56.50 97 ARG A CA 1
ATOM 775 C C . ARG A 1 97 ? 13.374 -10.212 3.639 1.00 56.50 97 ARG A C 1
ATOM 777 O O . ARG A 1 97 ? 14.369 -10.766 3.197 1.00 56.50 97 ARG A O 1
ATOM 784 N N . GLU A 1 98 ? 12.392 -9.760 2.859 1.00 51.78 98 GLU A N 1
ATOM 785 C CA . GLU A 1 98 ? 12.385 -9.899 1.395 1.00 51.78 98 GLU A CA 1
ATOM 786 C C . GLU A 1 98 ? 13.235 -8.845 0.669 1.00 51.78 98 GLU A C 1
ATOM 788 O O . GLU A 1 98 ? 13.981 -9.201 -0.235 1.00 51.78 98 GLU A O 1
ATOM 793 N N . THR A 1 99 ? 13.213 -7.572 1.078 1.00 50.09 99 THR A N 1
ATOM 794 C CA . THR A 1 99 ? 14.087 -6.513 0.528 1.00 50.09 99 THR A CA 1
ATOM 795 C C . THR A 1 99 ? 15.536 -6.620 0.998 1.00 50.09 99 THR A C 1
ATOM 797 O O . THR A 1 99 ? 16.406 -5.967 0.428 1.00 50.09 99 THR A O 1
ATOM 800 N N . GLY A 1 100 ? 15.817 -7.436 2.021 1.00 52.84 100 GLY A N 1
ATOM 801 C CA . GLY A 1 100 ? 17.181 -7.859 2.344 1.00 52.84 100 GLY A CA 1
ATOM 802 C C . GLY A 1 100 ? 17.796 -8.724 1.236 1.00 52.84 100 GLY A C 1
ATOM 803 O O . GLY A 1 100 ? 19.017 -8.757 1.084 1.00 52.84 100 GLY A O 1
ATOM 804 N N . PHE A 1 101 ? 16.959 -9.363 0.412 1.00 48.69 101 PHE A N 1
ATOM 805 C CA . PHE A 1 101 ? 17.379 -9.985 -0.834 1.00 48.69 101 PHE A CA 1
ATOM 806 C C . PHE A 1 101 ? 17.318 -8.947 -1.959 1.00 48.69 101 PHE A C 1
ATOM 808 O O . PHE A 1 101 ? 16.376 -8.164 -2.062 1.00 48.69 101 PHE A O 1
ATOM 815 N N . LYS A 1 102 ? 18.345 -8.934 -2.816 1.00 65.81 102 LYS A N 1
ATOM 816 C CA . LYS A 1 102 ? 18.449 -8.116 -4.040 1.00 65.81 102 LYS A CA 1
ATOM 817 C C . LYS A 1 102 ? 17.426 -8.558 -5.100 1.00 65.81 102 LYS A C 1
ATOM 819 O O . LYS A 1 102 ? 17.790 -8.850 -6.237 1.00 65.81 102 LYS A O 1
ATOM 824 N N . THR A 1 103 ? 16.163 -8.688 -4.727 1.00 73.12 103 THR A N 1
ATOM 825 C CA . THR A 1 103 ? 15.110 -9.115 -5.633 1.00 73.12 103 THR A CA 1
ATOM 826 C C . THR A 1 103 ? 14.783 -7.950 -6.552 1.00 73.12 103 THR A C 1
ATOM 828 O O . THR A 1 103 ? 14.537 -6.828 -6.105 1.00 73.12 103 THR A O 1
ATOM 831 N N . GLU A 1 104 ? 14.819 -8.203 -7.857 1.00 86.19 104 GLU A N 1
ATOM 832 C CA . GLU A 1 104 ? 14.390 -7.220 -8.843 1.00 86.19 104 GLU A CA 1
ATOM 833 C C . GLU A 1 104 ? 12.926 -6.855 -8.582 1.00 86.19 104 GLU A C 1
ATOM 835 O O . GLU A 1 104 ? 12.086 -7.726 -8.349 1.00 86.19 104 GLU A O 1
ATOM 840 N N . THR A 1 105 ? 12.633 -5.556 -8.594 1.00 88.44 105 THR A N 1
ATOM 841 C CA . THR A 1 105 ? 11.277 -5.047 -8.388 1.00 88.44 105 THR A CA 1
ATOM 842 C C . THR A 1 105 ? 10.792 -4.385 -9.661 1.00 88.44 105 THR A C 1
ATOM 844 O O . THR A 1 105 ? 11.539 -3.660 -10.316 1.00 88.44 105 THR A O 1
ATOM 847 N N . TYR A 1 106 ? 9.545 -4.660 -10.001 1.00 89.31 106 TYR A N 1
ATOM 848 C CA . TYR A 1 106 ? 8.782 -3.984 -11.026 1.00 89.31 106 TYR A CA 1
ATOM 849 C C . TYR A 1 106 ? 7.981 -2.862 -10.391 1.00 89.31 106 TYR A C 1
ATOM 851 O O . TYR A 1 106 ? 7.496 -2.975 -9.261 1.00 89.31 106 TYR A O 1
ATOM 859 N N . TRP A 1 107 ? 7.849 -1.784 -11.140 1.00 88.44 107 TRP A N 1
ATOM 860 C CA . TRP A 1 107 ? 6.974 -0.677 -10.834 1.00 88.44 107 TRP A CA 1
ATOM 861 C C . TRP A 1 107 ? 5.915 -0.580 -11.922 1.00 88.44 107 TRP A C 1
ATOM 863 O O . TRP A 1 107 ? 6.230 -0.776 -13.096 1.00 88.44 107 TRP A O 1
ATOM 873 N N . ALA A 1 108 ? 4.680 -0.293 -11.531 1.00 88.94 108 ALA A N 1
ATOM 874 C CA . ALA A 1 108 ? 3.575 -0.093 -12.454 1.00 88.94 108 ALA A CA 1
ATOM 875 C C . ALA A 1 108 ? 2.642 1.013 -11.959 1.00 88.94 108 ALA A C 1
ATOM 877 O O . ALA A 1 108 ? 2.522 1.242 -10.754 1.00 88.94 108 ALA A O 1
ATOM 878 N N . GLU A 1 109 ? 1.970 1.647 -12.911 1.00 91.06 109 GLU A N 1
ATOM 879 C CA . GLU A 1 109 ? 0.919 2.637 -12.702 1.00 91.06 109 GLU A CA 1
ATOM 880 C C . GLU A 1 109 ? -0.419 2.021 -13.087 1.00 91.06 109 GLU A C 1
ATOM 882 O O . GLU A 1 109 ? -0.563 1.468 -14.179 1.00 91.06 109 GLU A O 1
ATOM 887 N N . VAL A 1 110 ? -1.382 2.099 -12.176 1.00 91.38 110 VAL A N 1
ATOM 888 C CA . VAL A 1 110 ? -2.746 1.624 -12.401 1.00 91.38 110 VAL A CA 1
ATOM 889 C C . VAL A 1 110 ? -3.707 2.727 -12.002 1.00 91.38 110 VAL A C 1
ATOM 891 O O . VAL A 1 110 ? -3.568 3.287 -10.918 1.00 91.38 110 VAL A O 1
ATOM 894 N N . THR A 1 111 ? -4.689 3.009 -12.846 1.00 91.12 111 THR A N 1
ATOM 895 C CA . THR A 1 111 ? -5.788 3.912 -12.515 1.00 91.12 111 THR A CA 1
ATOM 896 C C . THR A 1 111 ? -6.967 3.099 -11.997 1.00 91.12 111 THR A C 1
ATOM 898 O O . THR A 1 111 ? -7.448 2.197 -12.683 1.00 91.12 111 THR A O 1
ATOM 901 N N . LEU A 1 112 ? -7.424 3.408 -10.785 1.00 89.19 112 LEU A N 1
ATOM 902 C CA . LEU A 1 112 ? -8.570 2.781 -10.128 1.00 89.19 112 LEU A CA 1
ATOM 903 C C . LEU A 1 112 ? -9.448 3.884 -9.536 1.00 89.19 112 LEU A C 1
ATOM 905 O O . LEU A 1 112 ? -8.937 4.735 -8.815 1.00 89.19 112 LEU A O 1
ATOM 909 N N . ASP A 1 113 ? -10.746 3.862 -9.842 1.00 89.38 113 ASP A N 1
ATOM 910 C CA . ASP A 1 113 ? -11.711 4.886 -9.415 1.00 89.38 113 ASP A CA 1
ATOM 911 C C . ASP A 1 113 ? -11.242 6.321 -9.738 1.00 89.38 113 ASP A C 1
ATOM 913 O O . ASP A 1 113 ? -11.296 7.191 -8.878 1.00 89.38 113 ASP A O 1
ATOM 917 N N . ASP A 1 114 ? -10.699 6.554 -10.939 1.00 92.19 114 ASP A N 1
ATOM 918 C CA . ASP A 1 114 ? -10.108 7.835 -11.384 1.00 92.19 114 ASP A CA 1
ATOM 919 C C . ASP A 1 114 ? -8.857 8.304 -10.613 1.00 92.19 114 ASP A C 1
ATOM 921 O O . ASP A 1 114 ? -8.349 9.402 -10.840 1.00 92.19 114 ASP A O 1
ATOM 925 N N . HIS A 1 115 ? -8.294 7.450 -9.756 1.00 93.19 115 HIS A N 1
ATOM 926 C CA . HIS A 1 115 ? -7.081 7.739 -8.997 1.00 93.19 115 HIS A CA 1
ATOM 927 C C . HIS A 1 115 ? -5.899 6.912 -9.500 1.00 93.19 115 HIS A C 1
ATOM 929 O O . HIS A 1 115 ? -6.015 5.713 -9.762 1.00 93.19 115 HIS A O 1
ATOM 935 N N . LEU A 1 116 ? -4.730 7.547 -9.605 1.00 92.75 116 LEU A N 1
ATOM 936 C CA . LEU A 1 116 ? -3.496 6.880 -10.006 1.00 92.75 116 LEU A CA 1
ATOM 937 C C . LEU A 1 116 ? -2.847 6.187 -8.803 1.00 92.75 116 LEU A C 1
ATOM 939 O O . LEU A 1 116 ? -2.633 6.791 -7.754 1.00 92.75 116 LEU A O 1
ATOM 943 N N . TYR A 1 117 ? -2.473 4.925 -8.975 1.00 93.19 117 TYR A N 1
ATOM 944 C CA . TYR A 1 117 ? -1.794 4.121 -7.970 1.00 93.19 117 TYR A CA 1
ATOM 945 C C 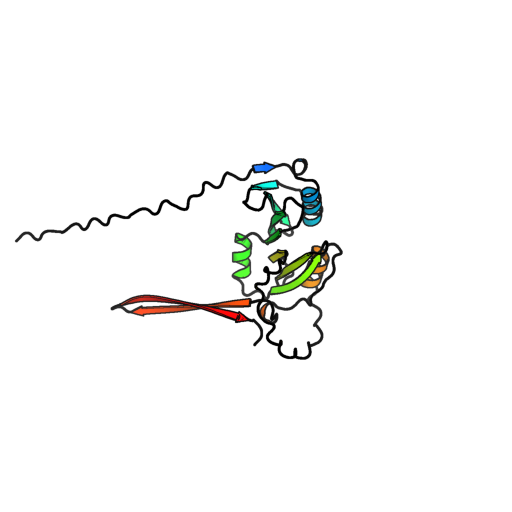. TYR A 1 117 ? -0.432 3.648 -8.459 1.00 93.19 117 TYR A C 1
ATOM 947 O O . TYR A 1 117 ? -0.292 3.100 -9.552 1.00 93.19 117 TYR A O 1
ATOM 955 N N . HIS A 1 118 ? 0.567 3.770 -7.588 1.00 92.81 118 HIS A N 1
ATOM 956 C CA . HIS A 1 118 ? 1.885 3.182 -7.781 1.00 92.81 118 HIS A CA 1
ATOM 957 C C . HIS A 1 118 ? 1.953 1.797 -7.149 1.00 92.81 118 HIS A C 1
ATOM 959 O O . HIS A 1 118 ? 1.822 1.636 -5.929 1.00 92.81 118 HIS A O 1
ATOM 965 N N . LEU A 1 119 ? 2.226 0.796 -7.978 1.00 92.75 119 LEU A N 1
ATOM 966 C CA . LEU A 1 119 ? 2.438 -0.583 -7.568 1.00 92.75 119 LEU A CA 1
ATOM 967 C C . LEU A 1 119 ? 3.935 -0.895 -7.569 1.00 92.75 119 LEU A C 1
ATOM 969 O O . LEU A 1 119 ? 4.672 -0.513 -8.475 1.00 92.75 119 LEU A O 1
ATOM 973 N N . ARG A 1 120 ? 4.385 -1.637 -6.557 1.00 91.62 120 ARG A N 1
ATOM 974 C CA . ARG A 1 120 ? 5.704 -2.273 -6.517 1.00 91.62 120 ARG A CA 1
ATOM 975 C C . ARG A 1 120 ? 5.512 -3.766 -6.357 1.00 91.62 120 ARG A C 1
ATOM 977 O O . ARG A 1 120 ? 4.891 -4.205 -5.389 1.00 91.62 120 ARG A O 1
ATOM 984 N N . ILE A 1 121 ? 6.070 -4.522 -7.288 1.00 91.56 121 ILE A N 1
ATOM 985 C CA . ILE A 1 121 ? 5.884 -5.966 -7.400 1.00 91.56 121 ILE A CA 1
ATOM 986 C C . ILE A 1 121 ? 7.272 -6.597 -7.453 1.00 91.56 121 ILE A C 1
ATOM 988 O O . ILE A 1 121 ? 8.150 -6.107 -8.159 1.00 91.56 121 ILE A O 1
ATOM 992 N N . SER A 1 122 ? 7.524 -7.646 -6.690 1.00 90.31 122 SER A N 1
ATOM 993 C CA . SER A 1 122 ? 8.770 -8.406 -6.802 1.00 90.31 122 SER A CA 1
ATOM 994 C C . SER A 1 122 ? 8.773 -9.278 -8.064 1.00 90.31 122 SER A C 1
ATOM 996 O O . SER A 1 122 ? 7.723 -9.627 -8.597 1.00 90.31 122 SER A O 1
ATOM 998 N N . ARG A 1 123 ? 9.956 -9.661 -8.558 1.00 88.81 123 ARG A N 1
ATOM 999 C CA . ARG A 1 123 ? 10.101 -10.516 -9.751 1.00 88.81 123 ARG A CA 1
ATOM 1000 C C . ARG A 1 123 ? 9.341 -11.847 -9.669 1.00 88.81 123 ARG A C 1
ATOM 1002 O O . ARG A 1 123 ? 8.920 -12.348 -10.704 1.00 88.81 123 ARG A O 1
ATOM 1009 N N . ASP A 1 124 ? 9.179 -12.405 -8.473 1.00 89.38 124 ASP A N 1
ATOM 1010 C CA . ASP A 1 124 ? 8.421 -13.633 -8.201 1.00 89.38 124 ASP A CA 1
ATOM 1011 C C . ASP A 1 124 ? 6.898 -13.411 -8.116 1.00 89.38 124 ASP A C 1
ATOM 1013 O O . ASP A 1 124 ? 6.166 -14.345 -7.811 1.00 89.38 124 ASP A O 1
ATOM 1017 N N . GLY A 1 125 ? 6.406 -12.203 -8.413 1.00 90.50 125 GLY A N 1
ATOM 1018 C CA . GLY A 1 125 ? 4.973 -11.915 -8.468 1.00 90.50 125 GLY A CA 1
ATOM 1019 C C . GLY A 1 125 ? 4.333 -11.658 -7.108 1.00 90.50 125 GLY A C 1
ATOM 1020 O O . GLY A 1 125 ? 3.151 -11.935 -6.938 1.00 90.50 125 GLY A O 1
ATOM 1021 N N . LYS A 1 126 ? 5.069 -11.118 -6.131 1.00 90.81 126 LYS A N 1
ATOM 1022 C CA . LYS A 1 126 ? 4.475 -10.673 -4.862 1.00 90.81 126 LYS A CA 1
ATOM 1023 C C . LYS A 1 126 ? 4.241 -9.174 -4.887 1.00 90.81 126 LYS A C 1
ATOM 1025 O O . LYS A 1 126 ? 5.111 -8.395 -5.284 1.00 90.81 126 LYS A O 1
ATOM 1030 N N . LEU A 1 127 ? 3.073 -8.751 -4.414 1.00 92.12 127 LEU A N 1
ATOM 1031 C CA . LEU A 1 127 ? 2.800 -7.336 -4.198 1.00 92.12 127 LEU A CA 1
ATOM 1032 C C . LEU A 1 127 ? 3.570 -6.857 -2.964 1.00 92.12 127 LEU A C 1
ATOM 1034 O O . LEU A 1 127 ? 3.316 -7.317 -1.852 1.00 92.12 127 LEU A O 1
ATOM 1038 N N . LEU A 1 128 ? 4.469 -5.892 -3.154 1.00 90.75 128 LEU A N 1
ATOM 1039 C CA . LEU A 1 128 ? 5.224 -5.259 -2.072 1.00 90.75 128 LEU A CA 1
ATOM 1040 C C . LEU A 1 128 ? 4.510 -4.004 -1.557 1.00 90.75 128 LEU A C 1
ATOM 1042 O O . LEU A 1 128 ? 4.472 -3.742 -0.349 1.00 90.75 128 LEU A O 1
ATOM 1046 N N . SER A 1 129 ? 3.947 -3.209 -2.471 1.00 92.44 129 SER A N 1
ATOM 1047 C CA . SER A 1 129 ? 3.138 -2.040 -2.126 1.00 92.44 129 SER A CA 1
ATOM 1048 C C . SER A 1 129 ? 2.211 -1.608 -3.256 1.00 92.44 129 SER A C 1
ATOM 1050 O O . SER A 1 129 ? 2.625 -1.637 -4.409 1.00 92.44 129 SER A O 1
ATOM 1052 N N . LYS A 1 130 ? 1.040 -1.087 -2.901 1.00 94.69 130 LYS A N 1
ATOM 1053 C CA . LYS A 1 130 ? 0.139 -0.276 -3.731 1.00 94.69 130 LYS A CA 1
ATOM 1054 C C . LYS A 1 130 ? -0.121 1.024 -2.966 1.00 94.69 130 LYS A C 1
ATOM 1056 O O . LYS A 1 130 ? -0.410 0.973 -1.770 1.00 94.69 130 LYS A O 1
ATOM 1061 N N . ARG A 1 131 ? 0.089 2.183 -3.587 1.00 94.56 131 ARG A N 1
ATOM 1062 C CA . ARG A 1 131 ? -0.029 3.498 -2.929 1.00 94.56 131 ARG A CA 1
ATOM 1063 C C . ARG A 1 131 ? -0.722 4.485 -3.842 1.00 94.56 131 ARG A C 1
ATOM 1065 O O . ARG A 1 131 ? -0.400 4.498 -5.027 1.00 94.56 131 ARG A O 1
ATOM 1072 N N . LEU A 1 132 ? -1.616 5.288 -3.278 1.00 94.38 132 LEU A N 1
ATOM 1073 C CA . LEU A 1 132 ? -2.195 6.426 -3.976 1.00 94.38 132 LEU A CA 1
ATOM 1074 C C . LEU A 1 132 ? -1.071 7.385 -4.387 1.00 94.38 132 LEU A C 1
ATOM 1076 O O . LEU A 1 132 ? -0.167 7.662 -3.593 1.00 94.38 132 LEU A O 1
ATOM 1080 N N . TYR A 1 133 ? -1.091 7.824 -5.640 1.00 90.81 133 TYR A N 1
ATOM 1081 C CA . TYR A 1 133 ? -0.233 8.895 -6.113 1.00 90.81 133 TYR A CA 1
ATOM 1082 C C . TYR A 1 133 ? -0.955 10.222 -5.910 1.00 90.81 133 TYR A C 1
ATOM 1084 O O . TYR A 1 133 ? -1.928 10.524 -6.595 1.00 90.81 133 TYR A O 1
ATOM 1092 N N . GLU A 1 134 ? -0.453 11.012 -4.972 1.00 86.31 134 GLU A N 1
ATOM 1093 C CA . GLU A 1 134 ? -0.849 12.403 -4.810 1.00 86.31 134 GLU A CA 1
ATOM 1094 C C . GLU A 1 134 ? 0.193 13.241 -5.545 1.00 86.31 134 GLU A C 1
ATOM 1096 O O . GLU A 1 134 ? 1.390 13.192 -5.232 1.00 86.31 134 GLU A O 1
ATOM 11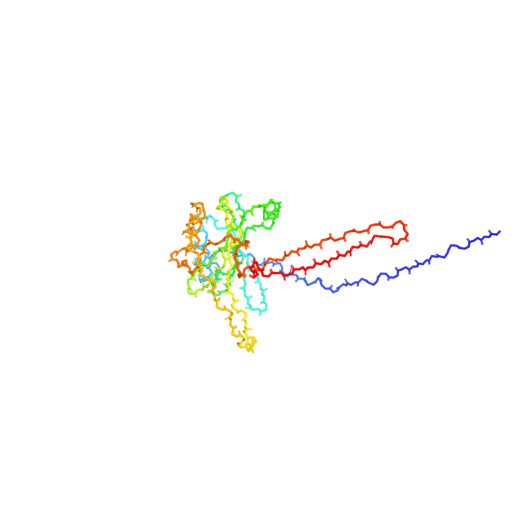01 N N . 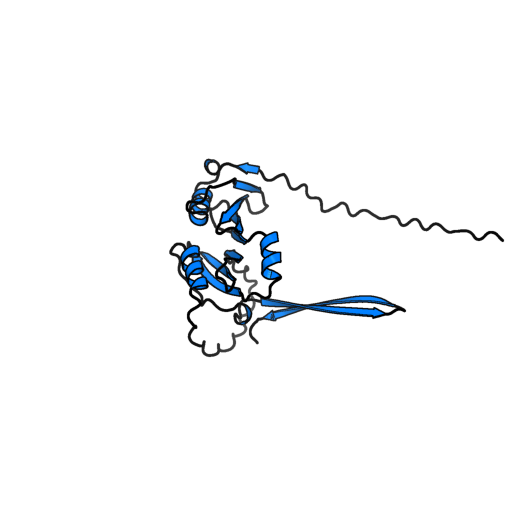LYS A 1 135 ? -0.249 13.948 -6.591 1.00 80.81 135 LYS A N 1
ATOM 1102 C CA . LYS A 1 135 ? 0.602 14.924 -7.267 1.00 80.81 135 LYS A CA 1
ATOM 1103 C C . LYS A 1 135 ? 0.997 15.953 -6.197 1.00 80.81 135 LYS A C 1
ATOM 1105 O O . LYS A 1 135 ? 0.089 16.480 -5.557 1.00 80.81 135 LYS A O 1
ATOM 1110 N N . PRO A 1 136 ? 2.295 16.208 -5.952 1.00 74.00 136 PRO A N 1
ATOM 1111 C CA . PRO A 1 136 ? 2.677 17.276 -5.036 1.00 74.00 136 PRO A CA 1
ATOM 1112 C C . PRO A 1 136 ? 2.015 18.569 -5.520 1.00 74.00 136 PRO A C 1
ATOM 1114 O O . PRO A 1 136 ? 2.010 18.813 -6.730 1.00 74.00 136 PRO A O 1
ATOM 1117 N N . GLU A 1 137 ? 1.416 19.340 -4.606 1.00 74.12 137 GLU A N 1
ATOM 1118 C CA . GLU A 1 137 ? 0.920 20.680 -4.924 1.00 74.12 137 GLU A CA 1
ATOM 1119 C C . GLU A 1 137 ? 2.080 21.437 -5.572 1.00 74.12 137 GLU A C 1
ATOM 1121 O O . GLU A 1 137 ? 3.128 21.635 -4.958 1.00 74.12 137 GLU A O 1
ATOM 1126 N N . GLU A 1 138 ? 1.948 21.714 -6.868 1.00 67.56 138 GLU A N 1
ATOM 1127 C CA . GLU A 1 138 ? 2.987 22.374 -7.643 1.00 67.56 138 GLU A CA 1
ATOM 1128 C C . GLU A 1 138 ? 3.179 23.773 -7.047 1.00 67.56 138 GLU A C 1
ATOM 1130 O O . GLU A 1 138 ? 2.363 24.664 -7.274 1.00 67.56 138 GLU A O 1
ATOM 1135 N N . GLU A 1 139 ? 4.272 23.996 -6.308 1.00 59.03 139 GLU A N 1
ATOM 1136 C CA . GLU A 1 139 ? 4.910 25.309 -6.362 1.00 59.03 139 GLU A CA 1
ATOM 1137 C C . GLU A 1 139 ? 5.139 25.579 -7.852 1.00 59.03 139 GLU A C 1
ATOM 1139 O O . GLU A 1 139 ? 5.661 24.705 -8.545 1.00 59.03 139 GLU A O 1
ATOM 1144 N N . GLU A 1 140 ? 4.659 26.718 -8.362 1.00 62.47 140 GLU A N 1
ATOM 1145 C CA . GLU A 1 140 ? 4.762 27.124 -9.768 1.00 62.47 140 GLU A CA 1
ATOM 1146 C C . GLU A 1 140 ? 6.239 27.211 -10.208 1.00 62.47 140 GLU A C 1
ATOM 1148 O O . GLU A 1 140 ? 6.824 28.287 -10.350 1.00 62.47 140 GLU A O 1
ATOM 1153 N N . GLU A 1 141 ? 6.888 26.069 -10.411 1.00 57.97 141 GLU A N 1
ATOM 1154 C CA . GLU A 1 141 ? 8.225 25.993 -10.958 1.00 57.97 141 GLU A CA 1
ATOM 1155 C C . GLU A 1 141 ? 8.115 26.206 -12.463 1.00 57.97 141 GLU A C 1
ATOM 1157 O O . GLU A 1 141 ? 7.426 25.496 -13.202 1.00 57.97 141 GLU A O 1
ATOM 1162 N N . LYS A 1 142 ? 8.784 27.272 -12.900 1.00 50.91 142 LYS A N 1
ATOM 1163 C CA . LYS A 1 142 ? 8.915 27.692 -14.290 1.00 50.91 142 LYS A CA 1
ATOM 1164 C C . LYS A 1 142 ? 9.241 26.480 -15.158 1.00 50.91 142 LYS A C 1
ATOM 1166 O O . LYS A 1 142 ? 10.205 25.770 -14.893 1.00 50.91 142 LYS A O 1
ATOM 1171 N N . GLN A 1 143 ? 8.439 26.285 -16.203 1.00 44.19 143 GLN A N 1
ATOM 1172 C CA . GLN A 1 143 ? 8.658 25.280 -17.238 1.00 44.19 143 GLN A CA 1
ATOM 1173 C C . GLN A 1 143 ? 10.025 25.490 -17.901 1.00 44.19 143 GLN A C 1
ATOM 1175 O O . GLN A 1 143 ? 10.141 26.200 -18.900 1.00 44.19 143 GLN A O 1
ATOM 1180 N N . ASP A 1 144 ? 11.057 24.847 -17.368 1.00 51.62 144 ASP A N 1
ATOM 1181 C CA . ASP A 1 144 ? 12.262 24.573 -18.128 1.00 51.62 144 ASP A CA 1
ATOM 1182 C C . ASP A 1 144 ? 11.935 23.428 -19.089 1.00 51.62 144 ASP A C 1
ATOM 1184 O O . ASP A 1 144 ? 11.534 22.329 -18.700 1.00 51.62 144 ASP A O 1
ATOM 1188 N N . VAL A 1 145 ? 12.024 23.752 -20.377 1.00 47.53 145 VAL A N 1
ATOM 1189 C CA . VAL A 1 145 ? 11.700 22.901 -21.522 1.00 47.53 145 VAL A CA 1
ATOM 1190 C C . VAL A 1 145 ? 12.314 21.512 -21.334 1.00 47.53 145 VAL A C 1
ATOM 1192 O O . VAL A 1 145 ? 13.535 21.353 -21.339 1.00 47.53 145 VAL A O 1
ATOM 1195 N N . ALA A 1 146 ? 11.454 20.506 -21.158 1.00 59.50 146 ALA A N 1
ATOM 1196 C CA . ALA A 1 146 ? 11.876 19.124 -20.993 1.00 59.50 146 ALA A CA 1
ATOM 1197 C C . ALA A 1 146 ? 12.680 18.669 -22.228 1.00 59.50 146 ALA A C 1
ATOM 1199 O O . ALA A 1 146 ? 12.237 18.901 -23.358 1.00 59.50 146 ALA A O 1
ATOM 1200 N N . PRO A 1 147 ? 13.847 18.025 -22.046 1.00 49.94 147 PRO A N 1
ATOM 1201 C CA . PRO A 1 147 ? 14.617 17.494 -23.159 1.00 49.94 147 PRO A CA 1
ATOM 1202 C C . PRO A 1 147 ? 13.789 16.458 -23.926 1.00 49.94 147 PRO A C 1
ATOM 1204 O O . PRO A 1 147 ? 13.080 15.642 -23.336 1.00 49.94 147 PRO A O 1
ATOM 1207 N N . GLU A 1 148 ? 13.887 16.522 -25.253 1.00 52.28 148 GLU A N 1
ATOM 1208 C CA . GLU A 1 148 ? 13.210 15.646 -26.207 1.00 52.28 148 GLU A CA 1
ATOM 1209 C C . GLU A 1 148 ? 13.407 14.173 -25.807 1.00 52.28 148 GLU A C 1
ATOM 1211 O O . GLU A 1 148 ? 14.529 13.662 -25.762 1.00 52.28 148 GLU A O 1
ATOM 1216 N N . ALA A 1 149 ? 12.312 13.508 -25.427 1.00 53.84 149 ALA A N 1
ATOM 1217 C CA . ALA A 1 149 ? 12.354 12.153 -24.898 1.00 53.84 149 ALA A CA 1
ATOM 1218 C C . ALA A 1 149 ? 12.881 11.188 -25.970 1.00 53.84 149 ALA A C 1
ATOM 1220 O O . ALA A 1 149 ? 12.321 11.085 -27.062 1.00 53.84 149 ALA A O 1
ATOM 1221 N N . ALA A 1 150 ? 13.954 10.461 -25.645 1.00 51.31 150 ALA A N 1
ATOM 1222 C CA . ALA A 1 150 ? 14.495 9.417 -26.506 1.00 51.31 150 ALA A CA 1
ATOM 1223 C C . ALA A 1 150 ? 13.396 8.407 -26.904 1.00 51.31 150 ALA A C 1
ATOM 1225 O O . ALA A 1 150 ? 12.501 8.133 -26.096 1.00 51.31 150 ALA A O 1
ATOM 1226 N N . PRO A 1 151 ? 13.457 7.826 -28.120 1.00 47.09 151 PRO A N 1
ATOM 1227 C CA . PRO A 1 151 ? 12.454 6.883 -28.597 1.00 47.09 151 PRO A CA 1
ATOM 1228 C C . PRO A 1 151 ? 12.293 5.729 -27.601 1.00 47.09 151 PRO A C 1
ATOM 1230 O O . PRO A 1 151 ? 13.211 4.935 -27.384 1.00 47.09 151 PRO A O 1
ATOM 1233 N N . LEU A 1 152 ? 11.113 5.665 -26.980 1.00 50.53 152 LEU A N 1
ATOM 1234 C CA . LEU A 1 152 ? 10.732 4.621 -26.037 1.00 50.53 152 LEU A CA 1
ATOM 1235 C C . LEU A 1 152 ? 10.783 3.273 -26.761 1.00 50.53 152 LEU A C 1
ATOM 1237 O O . LEU A 1 152 ? 9.976 2.997 -27.649 1.00 50.53 152 LEU A O 1
ATOM 1241 N N . ALA A 1 153 ? 11.754 2.431 -26.401 1.00 51.22 153 ALA A N 1
ATOM 1242 C CA . ALA A 1 153 ? 11.786 1.050 -26.857 1.00 51.22 153 ALA A CA 1
ATOM 1243 C C . ALA A 1 153 ? 10.442 0.384 -26.526 1.00 51.22 153 ALA A C 1
ATOM 1245 O O . ALA A 1 153 ? 9.946 0.524 -25.405 1.00 51.22 153 ALA A O 1
ATOM 1246 N N . LEU A 1 154 ? 9.861 -0.331 -27.499 1.00 49.59 154 LEU A N 1
ATOM 1247 C CA . LEU A 1 154 ? 8.584 -1.019 -27.311 1.00 49.59 154 LEU A CA 1
ATOM 1248 C C . LEU A 1 154 ? 8.637 -1.868 -26.033 1.00 49.59 154 LEU A C 1
ATOM 1250 O O . LEU A 1 154 ? 9.603 -2.620 -25.836 1.00 49.59 154 LEU A O 1
ATOM 1254 N N . PRO A 1 155 ? 7.631 -1.748 -25.155 1.00 57.44 155 PRO A N 1
ATOM 1255 C CA . PRO A 1 155 ? 7.686 -2.372 -23.851 1.00 57.44 155 PRO A CA 1
ATOM 1256 C C . PRO A 1 155 ? 7.733 -3.890 -24.005 1.00 57.44 155 PRO A C 1
ATOM 1258 O O . PRO A 1 155 ? 6.847 -4.505 -24.600 1.00 57.44 155 PRO A O 1
ATOM 1261 N N . LYS A 1 156 ? 8.779 -4.516 -23.456 1.00 74.25 156 LYS A N 1
ATOM 1262 C CA . LYS A 1 156 ? 8.789 -5.970 -23.289 1.00 74.25 156 LYS A CA 1
ATOM 1263 C C . LYS A 1 156 ? 7.610 -6.329 -22.393 1.00 74.25 156 LYS A C 1
ATOM 1265 O O . LYS A 1 156 ? 7.464 -5.751 -21.318 1.00 74.25 156 LYS A O 1
ATOM 1270 N N . LEU A 1 157 ? 6.787 -7.281 -22.832 1.00 82.38 157 LEU A N 1
ATOM 1271 C CA . LEU A 1 157 ? 5.711 -7.806 -21.998 1.00 82.38 157 LEU A CA 1
ATOM 1272 C C . LEU A 1 157 ? 6.295 -8.245 -20.647 1.00 82.38 157 LEU A C 1
ATOM 1274 O O . LEU A 1 157 ? 7.294 -8.976 -20.633 1.00 82.38 157 LEU A O 1
ATOM 1278 N N . PRO A 1 158 ? 5.704 -7.820 -19.519 1.00 86.25 158 PRO A N 1
ATOM 1279 C CA . PRO A 1 158 ? 6.205 -8.219 -18.219 1.00 86.25 158 PRO A CA 1
ATOM 1280 C C . PRO A 1 158 ? 6.033 -9.737 -18.016 1.00 86.25 158 PRO A C 1
ATOM 1282 O O . PRO A 1 158 ? 5.167 -10.362 -18.651 1.00 86.25 158 PRO A O 1
ATOM 1285 N N . PRO A 1 159 ? 6.837 -10.352 -17.124 1.00 89.94 159 PRO A N 1
ATOM 1286 C CA . PRO A 1 159 ? 6.700 -11.764 -16.778 1.00 89.94 159 PRO A CA 1
ATOM 1287 C C . PRO A 1 159 ? 5.263 -12.133 -16.386 1.00 89.94 159 PRO A C 1
ATOM 1289 O O . PRO A 1 159 ? 4.478 -11.286 -15.951 1.00 89.94 159 PRO A O 1
ATOM 1292 N N . ARG A 1 160 ? 4.893 -13.406 -16.560 1.00 93.38 160 ARG A N 1
ATOM 1293 C CA . ARG A 1 160 ? 3.525 -13.891 -16.302 1.00 93.38 160 ARG A CA 1
ATOM 1294 C C . ARG A 1 160 ? 3.093 -13.620 -14.859 1.00 93.38 160 ARG A C 1
ATOM 1296 O O . ARG A 1 160 ? 1.949 -13.251 -14.627 1.00 93.38 160 ARG A O 1
ATOM 1303 N N . GLU A 1 161 ? 4.021 -13.764 -13.929 1.00 91.31 161 GLU A N 1
ATOM 1304 C CA . GLU A 1 161 ? 3.845 -13.559 -12.496 1.00 91.31 161 GLU A CA 1
ATOM 1305 C C . GLU A 1 161 ? 3.450 -12.105 -12.210 1.00 91.31 161 GLU A C 1
ATOM 1307 O O . GLU A 1 161 ? 2.480 -11.844 -11.506 1.00 91.31 161 GLU A O 1
ATOM 1312 N N . ILE A 1 162 ? 4.134 -11.152 -12.851 1.00 91.94 162 ILE A N 1
ATOM 1313 C CA . ILE A 1 162 ? 3.831 -9.722 -12.733 1.00 91.94 162 ILE A CA 1
ATOM 1314 C C . ILE A 1 162 ? 2.463 -9.408 -13.336 1.00 91.94 162 ILE A C 1
ATOM 1316 O O . ILE A 1 162 ? 1.681 -8.687 -12.724 1.00 91.94 162 ILE A O 1
ATOM 1320 N N . ARG A 1 163 ? 2.140 -9.980 -14.504 1.00 91.75 163 ARG A N 1
ATOM 1321 C CA . ARG A 1 163 ? 0.821 -9.802 -15.135 1.00 91.75 163 ARG A CA 1
ATOM 1322 C C . ARG A 1 163 ? -0.309 -10.286 -14.237 1.00 91.75 163 ARG A C 1
ATOM 1324 O O . ARG A 1 163 ? -1.272 -9.557 -14.063 1.00 91.75 163 ARG A O 1
ATOM 1331 N N . SER A 1 164 ? -0.144 -11.444 -13.601 1.00 91.69 164 SER A N 1
ATOM 1332 C CA . SER A 1 164 ? -1.140 -11.979 -12.669 1.00 91.69 164 SER A CA 1
ATOM 1333 C C . SER A 1 164 ? -1.414 -11.030 -11.500 1.00 91.69 164 SER A C 1
ATOM 1335 O O . SER A 1 164 ? -2.565 -10.868 -11.106 1.00 91.69 164 SER A O 1
ATOM 1337 N N . VAL A 1 165 ? -0.376 -10.384 -10.955 1.00 91.81 165 VAL A N 1
ATOM 1338 C CA . VAL A 1 165 ? -0.550 -9.376 -9.898 1.00 91.81 165 VAL A CA 1
ATOM 1339 C C . VAL A 1 165 ? -1.247 -8.136 -10.442 1.00 91.81 165 VAL A C 1
ATOM 1341 O O . VAL A 1 165 ? -2.168 -7.641 -9.809 1.00 91.81 165 VAL A O 1
ATOM 1344 N N . LEU A 1 166 ? -0.851 -7.640 -11.615 1.00 91.88 166 LEU A N 1
ATOM 1345 C CA . LEU A 1 166 ? -1.483 -6.463 -12.218 1.00 91.88 166 LEU A CA 1
ATOM 1346 C C . LEU A 1 166 ? -2.965 -6.697 -12.518 1.00 91.88 166 LEU A C 1
ATOM 1348 O O . LEU A 1 166 ? -3.789 -5.838 -12.219 1.00 91.88 166 LEU A O 1
ATOM 1352 N N . ASP A 1 167 ? -3.308 -7.867 -13.057 1.00 91.88 167 ASP A N 1
ATOM 1353 C CA . ASP A 1 167 ? -4.688 -8.248 -13.345 1.00 91.88 167 ASP A CA 1
ATOM 1354 C C . ASP A 1 167 ? -5.532 -8.332 -12.066 1.00 91.88 167 ASP A C 1
ATOM 1356 O O . ASP A 1 167 ? -6.684 -7.897 -12.076 1.00 91.88 167 ASP A O 1
ATOM 1360 N N . ARG A 1 168 ? -4.949 -8.830 -10.965 1.00 91.69 168 ARG A N 1
ATOM 1361 C CA . ARG A 1 168 ? -5.597 -8.883 -9.647 1.00 91.69 168 ARG A CA 1
ATOM 1362 C C . ARG A 1 168 ? -5.793 -7.490 -9.050 1.00 91.69 168 ARG A C 1
ATOM 1364 O O . ARG A 1 168 ? -6.905 -7.130 -8.690 1.00 91.69 168 ARG A O 1
ATOM 1371 N N . GLU A 1 169 ? -4.726 -6.698 -8.960 1.00 92.25 169 GLU A N 1
ATOM 1372 C CA . GLU A 1 169 ? -4.727 -5.440 -8.199 1.00 92.25 169 GLU A CA 1
ATOM 1373 C C . GLU A 1 169 ? -5.412 -4.272 -8.920 1.00 92.25 169 GLU A C 1
ATOM 1375 O O . GLU A 1 169 ? -5.705 -3.257 -8.277 1.00 92.25 169 GLU A O 1
ATOM 1380 N N . ARG A 1 170 ? -5.657 -4.381 -10.235 1.00 89.69 170 ARG A N 1
ATOM 1381 C CA . ARG A 1 170 ? -6.362 -3.336 -10.988 1.00 89.69 170 ARG A CA 1
ATOM 1382 C C . ARG A 1 170 ? -7.867 -3.333 -10.769 1.00 89.69 170 ARG A C 1
ATOM 1384 O O . ARG A 1 170 ? -8.470 -2.302 -11.005 1.00 89.69 170 ARG A O 1
ATOM 1391 N N . HIS A 1 171 ? -8.477 -4.445 -10.350 1.00 86.19 171 HIS A N 1
ATOM 1392 C CA . HIS A 1 171 ? -9.930 -4.552 -10.124 1.00 86.19 171 HIS A CA 1
ATOM 1393 C C . HIS A 1 171 ? -10.800 -3.957 -11.256 1.00 86.19 171 HIS A C 1
ATOM 1395 O O . HIS A 1 171 ? -11.804 -3.302 -11.000 1.00 86.19 171 HIS A O 1
ATOM 1401 N N . GLY A 1 172 ? -10.405 -4.164 -12.518 1.00 85.25 172 GLY A N 1
ATOM 1402 C CA . GLY A 1 172 ? -11.083 -3.592 -13.694 1.00 85.25 172 GLY A CA 1
ATOM 1403 C C . GLY A 1 172 ? -10.593 -2.203 -14.128 1.00 85.25 172 GLY A C 1
ATOM 1404 O O . GLY A 1 172 ? -10.988 -1.739 -15.191 1.00 85.25 172 GLY A O 1
ATOM 1405 N N . GLY A 1 173 ? -9.707 -1.578 -13.355 1.00 86.75 173 GLY A N 1
ATOM 1406 C CA . GLY A 1 173 ? -9.013 -0.341 -13.694 1.00 86.75 173 GLY A CA 1
ATOM 1407 C C . GLY A 1 173 ? -8.034 -0.470 -14.865 1.00 86.75 173 GLY A C 1
ATOM 1408 O O . GLY A 1 173 ? -7.689 -1.569 -15.316 1.00 86.75 173 GLY A O 1
ATOM 1409 N N . GLU A 1 174 ? -7.568 0.675 -15.354 1.00 87.44 174 GLU A N 1
ATOM 1410 C CA . GLU A 1 174 ? -6.683 0.764 -16.514 1.00 87.44 174 GLU A CA 1
ATOM 1411 C C . GLU A 1 174 ? -5.207 0.696 -16.102 1.00 87.44 174 GLU A C 1
ATOM 1413 O O . GLU A 1 174 ? -4.774 1.326 -15.137 1.00 87.44 174 GLU A O 1
ATOM 1418 N N . LEU A 1 175 ? -4.408 -0.063 -16.854 1.00 86.06 175 LEU A N 1
ATOM 1419 C CA . LEU A 1 175 ? -2.953 -0.047 -16.727 1.00 86.06 175 LEU A CA 1
ATOM 1420 C C . LEU A 1 175 ? -2.409 1.120 -17.562 1.00 86.06 175 LEU A C 1
ATOM 1422 O O . LEU A 1 175 ? -2.224 0.981 -18.769 1.00 86.06 175 LEU A O 1
ATOM 1426 N N . THR A 1 176 ? -2.178 2.263 -16.923 1.00 80.75 176 THR A N 1
ATOM 1427 C CA . THR A 1 176 ? -1.808 3.520 -17.596 1.00 80.75 176 THR A CA 1
ATOM 1428 C C . THR A 1 176 ? -0.306 3.674 -17.835 1.00 80.75 176 THR A C 1
ATOM 1430 O O . THR A 1 176 ? 0.105 4.478 -18.671 1.00 80.75 176 THR A O 1
ATOM 1433 N N . GLY A 1 177 ? 0.523 2.867 -17.166 1.00 73.88 177 GLY A N 1
ATOM 1434 C CA . GLY A 1 177 ? 1.971 2.836 -17.366 1.00 73.88 177 GLY A CA 1
ATOM 1435 C C . GLY A 1 177 ? 2.488 1.472 -17.811 1.00 73.88 177 GLY A C 1
ATOM 1436 O O . GLY A 1 177 ? 1.927 0.423 -17.494 1.00 73.88 177 GLY A O 1
ATOM 1437 N N . VAL A 1 178 ? 3.623 1.471 -18.510 1.00 76.69 178 VAL A N 1
ATOM 1438 C CA . VAL A 1 178 ? 4.359 0.237 -18.797 1.00 76.69 178 VAL A CA 1
ATOM 1439 C C . VAL A 1 178 ? 4.976 -0.279 -17.494 1.00 76.69 178 VAL A C 1
ATOM 1441 O O . VAL A 1 178 ? 5.749 0.447 -16.867 1.00 76.69 178 VAL A O 1
ATOM 1444 N N . PRO A 1 179 ? 4.728 -1.539 -17.100 1.00 79.75 179 PRO A N 1
ATOM 1445 C CA . PRO A 1 179 ? 5.443 -2.144 -15.990 1.00 79.75 179 PRO A CA 1
ATOM 1446 C C . PRO A 1 179 ? 6.936 -2.234 -16.316 1.00 79.75 179 PRO A C 1
ATOM 1448 O O . PRO A 1 179 ? 7.345 -2.959 -17.223 1.00 79.75 179 PRO A O 1
ATOM 1451 N N . MET A 1 180 ? 7.758 -1.501 -15.574 1.00 81.94 180 MET A N 1
ATOM 1452 C CA . MET A 1 180 ? 9.203 -1.424 -15.790 1.00 81.94 180 MET A CA 1
ATOM 1453 C C . MET A 1 180 ? 9.947 -1.926 -14.562 1.00 81.94 180 MET A C 1
ATOM 1455 O O . MET A 1 180 ? 9.455 -1.831 -13.438 1.00 81.94 180 MET A O 1
ATOM 1459 N N . LEU A 1 181 ? 11.165 -2.433 -14.750 1.00 79.81 181 LEU A N 1
ATOM 1460 C CA . LEU A 1 181 ? 12.058 -2.660 -13.619 1.00 79.81 181 LEU A CA 1
ATOM 1461 C C . LEU A 1 181 ? 12.342 -1.317 -12.938 1.00 79.81 181 LEU A C 1
ATOM 1463 O O . LEU A 1 181 ? 12.624 -0.324 -13.600 1.00 79.81 181 LEU A O 1
ATOM 1467 N N . ALA A 1 182 ? 12.310 -1.288 -11.608 1.00 74.81 182 ALA A N 1
ATOM 1468 C CA . ALA A 1 182 ? 12.477 -0.061 -10.831 1.00 74.81 182 ALA A CA 1
ATOM 1469 C C . ALA A 1 182 ? 13.813 0.650 -11.108 1.00 74.81 182 ALA A C 1
ATOM 1471 O O . ALA A 1 182 ? 13.886 1.867 -11.005 1.00 74.81 182 ALA A O 1
ATOM 1472 N N . LYS A 1 183 ? 14.855 -0.106 -11.483 1.00 73.75 183 LYS A N 1
ATOM 1473 C CA . LYS A 1 183 ? 16.172 0.425 -11.875 1.00 73.75 183 LYS A CA 1
ATOM 1474 C C . LYS A 1 183 ? 16.168 1.141 -13.233 1.00 73.75 183 LYS A C 1
ATOM 1476 O O . LYS A 1 183 ? 17.054 1.945 -13.475 1.00 73.75 183 LYS A O 1
ATOM 1481 N N . ASP A 1 184 ? 15.192 0.837 -14.086 1.00 77.81 184 ASP A N 1
ATOM 1482 C CA . ASP A 1 184 ? 15.070 1.375 -15.443 1.00 77.81 184 ASP A CA 1
ATOM 1483 C C . ASP A 1 184 ? 13.989 2.470 -15.522 1.00 77.81 184 ASP A C 1
ATOM 1485 O O . ASP A 1 184 ? 13.805 3.086 -16.568 1.00 77.81 184 ASP A O 1
ATOM 1489 N N . ASN A 1 185 ? 13.242 2.709 -14.436 1.00 72.25 185 ASN A N 1
ATOM 1490 C CA . ASN A 1 185 ? 12.137 3.660 -14.420 1.00 72.25 185 ASN A CA 1
ATOM 1491 C C . ASN A 1 185 ? 12.618 5.073 -14.033 1.00 72.25 185 ASN A C 1
ATOM 1493 O O . ASN A 1 185 ? 12.943 5.286 -12.863 1.00 72.25 185 ASN A O 1
ATOM 1497 N N . PRO A 1 186 ? 12.578 6.063 -14.947 1.00 70.19 186 PRO A N 1
ATOM 1498 C CA . PRO A 1 186 ? 13.054 7.424 -14.681 1.00 70.19 186 PRO A CA 1
ATOM 1499 C C . PRO A 1 186 ? 12.301 8.135 -13.549 1.00 70.19 186 PRO A C 1
ATOM 1501 O O . PRO A 1 186 ? 12.875 8.994 -12.884 1.00 70.19 186 PRO A O 1
ATOM 1504 N N . ARG A 1 187 ? 11.037 7.768 -13.300 1.00 67.69 187 ARG A N 1
ATOM 1505 C CA . ARG A 1 187 ? 10.192 8.361 -12.250 1.00 67.69 187 ARG A CA 1
ATOM 1506 C C . ARG A 1 187 ? 10.502 7.813 -10.859 1.00 67.69 187 ARG A C 1
ATOM 1508 O O . ARG A 1 187 ? 10.129 8.420 -9.856 1.00 67.69 187 ARG A O 1
ATOM 1515 N N . VAL A 1 188 ? 11.177 6.667 -10.767 1.00 62.38 188 VAL A N 1
ATOM 1516 C CA . VAL A 1 188 ? 11.572 6.087 -9.483 1.00 62.38 188 VAL A CA 1
ATOM 1517 C C . VAL A 1 188 ? 12.923 6.668 -9.090 1.00 62.38 188 VAL A C 1
ATOM 1519 O O . VAL A 1 188 ? 13.954 6.370 -9.687 1.00 62.38 188 VAL A O 1
ATOM 1522 N N . THR A 1 189 ? 12.943 7.491 -8.045 1.00 57.34 189 THR A N 1
ATOM 1523 C CA . THR A 1 189 ? 14.202 7.992 -7.492 1.00 57.34 189 THR A CA 1
ATOM 1524 C C . THR A 1 189 ? 14.964 6.852 -6.821 1.00 57.34 189 THR A C 1
ATOM 1526 O O . THR A 1 189 ? 14.560 6.297 -5.796 1.00 57.34 189 THR A O 1
ATOM 1529 N N . THR A 1 190 ? 16.112 6.489 -7.387 1.00 57.78 190 THR A N 1
ATOM 1530 C CA . THR A 1 190 ? 17.038 5.561 -6.741 1.00 57.78 190 THR A CA 1
ATOM 1531 C C . THR A 1 190 ? 17.887 6.329 -5.736 1.00 57.78 190 THR A C 1
ATOM 1533 O O . THR A 1 190 ? 18.819 7.051 -6.091 1.00 57.78 190 THR A O 1
ATOM 1536 N N . THR A 1 191 ? 17.565 6.187 -4.451 1.00 49.34 191 THR A N 1
ATOM 1537 C CA . THR A 1 191 ? 18.427 6.708 -3.383 1.00 49.34 191 THR A CA 1
ATOM 1538 C C . THR A 1 191 ? 19.529 5.694 -3.112 1.00 49.34 191 THR A C 1
ATOM 1540 O O . THR A 1 191 ? 19.258 4.591 -2.637 1.00 49.34 191 THR A O 1
ATOM 1543 N N . THR A 1 192 ? 20.773 6.052 -3.428 1.00 58.28 192 THR A N 1
ATOM 1544 C CA . THR A 1 192 ? 21.934 5.228 -3.083 1.00 58.28 192 THR A CA 1
ATOM 1545 C C . THR A 1 192 ? 22.508 5.728 -1.765 1.00 58.28 192 THR A C 1
ATOM 1547 O O . THR A 1 192 ? 22.959 6.868 -1.664 1.00 58.28 192 THR A O 1
ATOM 1550 N N . TYR A 1 193 ? 22.498 4.867 -0.751 1.00 55.81 193 TYR A N 1
ATOM 1551 C CA . TYR A 1 193 ? 23.173 5.132 0.515 1.00 55.81 193 TYR A CA 1
ATOM 1552 C C . TYR A 1 193 ? 24.602 4.612 0.417 1.00 55.81 193 TYR A C 1
ATOM 1554 O O . TYR A 1 193 ? 24.811 3.415 0.208 1.00 55.81 193 TYR A O 1
ATOM 1562 N N . SER A 1 194 ? 25.585 5.501 0.556 1.00 60.97 194 SER A N 1
ATOM 1563 C CA . SER A 1 194 ? 26.986 5.096 0.654 1.00 60.97 194 SER A CA 1
ATOM 1564 C C . SER A 1 194 ? 27.518 5.375 2.055 1.00 60.97 194 SER A C 1
ATOM 1566 O O . SER A 1 194 ? 27.348 6.461 2.614 1.00 60.97 194 SER A O 1
ATOM 1568 N N . PHE A 1 195 ? 28.146 4.352 2.630 1.00 61.44 195 PHE A N 1
ATOM 1569 C CA . PHE A 1 195 ? 28.741 4.398 3.958 1.00 61.44 195 PHE A CA 1
ATOM 1570 C C . PHE A 1 195 ? 30.253 4.327 3.798 1.00 61.44 195 PHE A C 1
ATOM 1572 O O . PHE A 1 195 ? 30.778 3.337 3.282 1.00 61.44 195 PHE A O 1
ATOM 1579 N N . LYS A 1 196 ? 30.960 5.373 4.230 1.00 67.25 196 LYS A N 1
ATOM 1580 C CA . LYS A 1 196 ? 32.417 5.329 4.363 1.00 67.25 196 LYS A CA 1
ATOM 1581 C C . LYS A 1 196 ? 32.761 5.241 5.840 1.00 67.25 196 LYS A C 1
ATOM 1583 O O . LYS A 1 196 ? 32.482 6.161 6.608 1.00 67.25 196 LYS A O 1
ATOM 1588 N N . TRP A 1 197 ? 33.354 4.113 6.223 1.00 61.88 197 TRP A N 1
ATOM 1589 C CA . TRP A 1 197 ? 33.899 3.918 7.560 1.00 61.88 197 TRP A CA 1
ATOM 1590 C C . TRP A 1 197 ? 35.408 4.187 7.553 1.00 61.88 197 TRP A C 1
ATOM 1592 O O . TRP A 1 197 ? 36.116 3.822 6.614 1.00 61.88 197 TRP A O 1
ATOM 1602 N N . SER A 1 198 ? 35.924 4.842 8.586 1.00 68.81 198 SER A N 1
ATOM 1603 C CA . SER A 1 198 ? 37.365 4.877 8.837 1.00 68.81 198 SER A CA 1
ATOM 1604 C C . SER A 1 198 ? 37.606 4.845 10.337 1.00 68.81 198 SER A C 1
ATOM 1606 O O . SER A 1 198 ? 37.058 5.669 11.073 1.00 68.81 198 SER A O 1
ATOM 1608 N N . SER A 1 199 ? 38.417 3.890 10.787 1.00 55.88 199 SER A N 1
ATOM 1609 C CA . SER A 1 199 ? 38.850 3.784 12.178 1.00 55.88 199 SER A CA 1
ATOM 1610 C C . SER A 1 199 ? 40.330 4.139 12.260 1.00 55.88 199 SER A C 1
ATOM 1612 O O . SER A 1 199 ? 41.151 3.550 11.556 1.00 55.88 199 SER A O 1
ATOM 1614 N N . SER A 1 200 ? 40.658 5.129 13.090 1.00 70.25 200 SER A N 1
ATOM 1615 C CA . SER A 1 200 ? 42.028 5.536 13.397 1.00 70.25 200 SER A CA 1
ATOM 1616 C C . SER A 1 200 ? 42.264 5.367 14.892 1.00 70.25 200 SER A C 1
ATOM 1618 O O . SER A 1 200 ? 41.465 5.822 15.710 1.00 70.25 200 SER A O 1
ATOM 1620 N N . THR A 1 201 ? 43.387 4.751 15.266 1.00 62.09 201 THR A N 1
ATOM 1621 C CA . THR A 1 201 ? 43.759 4.538 16.675 1.00 62.09 201 THR A CA 1
ATOM 1622 C C . THR A 1 201 ? 44.048 5.838 17.429 1.00 62.09 201 THR A C 1
ATOM 1624 O O . THR A 1 201 ? 44.078 5.823 18.655 1.00 62.09 201 THR A O 1
ATOM 1627 N N . LYS A 1 202 ? 44.245 6.961 16.722 1.00 73.19 202 LYS A N 1
ATOM 1628 C CA . LYS A 1 202 ? 44.522 8.276 17.323 1.00 73.19 202 LYS A CA 1
ATOM 1629 C C . LYS A 1 202 ? 43.314 9.213 17.374 1.00 73.19 202 LYS A C 1
ATOM 1631 O O . LYS A 1 202 ? 43.246 10.030 18.282 1.00 73.19 202 LYS A O 1
ATOM 1636 N N . GLU A 1 203 ? 42.382 9.110 16.426 1.00 72.06 203 GLU A N 1
ATOM 1637 C CA . GLU A 1 203 ? 41.281 10.083 16.262 1.00 72.06 203 GLU A CA 1
ATOM 1638 C C . GLU A 1 203 ? 39.889 9.498 16.548 1.00 72.06 203 GLU A C 1
ATOM 1640 O O . GLU A 1 203 ? 38.885 10.202 16.469 1.00 72.06 203 GLU A O 1
ATOM 1645 N N . GLY A 1 204 ? 39.813 8.214 16.904 1.00 74.56 204 GLY A N 1
ATOM 1646 C CA . GLY A 1 204 ? 38.547 7.515 17.082 1.00 74.56 204 GLY A CA 1
ATOM 1647 C C . GLY A 1 204 ? 37.912 7.095 15.753 1.00 74.56 204 GLY A C 1
ATOM 1648 O O . GLY A 1 204 ? 38.543 7.088 14.691 1.00 74.56 204 GLY A O 1
ATOM 1649 N N . THR A 1 205 ? 36.652 6.669 15.820 1.00 71.00 205 THR A N 1
ATOM 1650 C CA . THR A 1 205 ? 35.896 6.191 14.656 1.00 71.00 205 THR A CA 1
ATOM 1651 C C . THR A 1 205 ? 35.146 7.349 14.012 1.00 71.00 205 THR A C 1
ATOM 1653 O O . THR A 1 205 ? 34.296 7.967 14.651 1.00 71.00 205 THR A O 1
ATOM 1656 N N . LYS A 1 206 ? 35.409 7.602 12.726 1.00 76.12 206 LYS A N 1
ATOM 1657 C CA . LYS A 1 206 ? 34.660 8.572 11.921 1.00 76.12 206 LYS A CA 1
ATOM 1658 C C . LYS A 1 206 ? 33.724 7.827 10.974 1.00 76.12 206 LYS A C 1
ATOM 1660 O O . LYS A 1 206 ? 34.156 6.945 10.228 1.00 76.12 206 LYS A O 1
ATOM 1665 N N . ILE A 1 207 ? 32.443 8.183 11.020 1.00 66.50 207 ILE A N 1
ATOM 1666 C CA . ILE A 1 207 ? 31.408 7.659 10.127 1.00 66.50 207 ILE A CA 1
ATOM 1667 C C . ILE A 1 207 ? 30.972 8.814 9.230 1.00 66.50 207 ILE A C 1
ATOM 1669 O O . ILE A 1 207 ? 30.440 9.807 9.720 1.00 66.50 207 ILE A O 1
ATOM 1673 N N . GLU A 1 208 ? 31.222 8.702 7.925 1.00 70.81 208 GLU A N 1
ATOM 1674 C CA . GLU A 1 208 ? 30.715 9.655 6.938 1.00 70.81 208 GLU A CA 1
ATOM 1675 C C . GLU A 1 208 ? 29.511 9.035 6.226 1.00 70.81 208 GLU A C 1
ATOM 1677 O O . GLU A 1 208 ? 29.592 7.944 5.650 1.00 70.81 208 GLU A O 1
ATOM 1682 N N . PHE A 1 209 ? 28.386 9.743 6.285 1.00 59.34 209 PHE A N 1
ATOM 1683 C CA . PHE A 1 209 ? 27.132 9.334 5.675 1.00 59.34 209 PHE A CA 1
ATOM 1684 C C . PHE A 1 209 ? 26.842 10.223 4.467 1.00 59.34 209 PHE A C 1
ATOM 1686 O O . PHE A 1 209 ? 26.731 11.441 4.607 1.00 59.34 209 PHE A O 1
ATOM 1693 N N . LYS A 1 210 ? 26.728 9.618 3.279 1.00 72.62 210 LYS A N 1
ATOM 1694 C CA . LYS A 1 210 ? 26.319 10.320 2.057 1.00 72.62 210 LYS A CA 1
ATOM 1695 C C . LYS A 1 210 ? 25.053 9.697 1.494 1.00 72.62 210 LYS A C 1
ATOM 1697 O O . LYS A 1 210 ? 25.007 8.497 1.213 1.00 72.62 210 LYS A O 1
ATOM 1702 N N . ILE A 1 211 ? 24.042 10.542 1.316 1.00 64.81 211 ILE A N 1
ATOM 1703 C CA . ILE A 1 211 ? 22.820 10.210 0.591 1.00 64.81 211 ILE A CA 1
ATOM 1704 C C . ILE A 1 211 ? 22.941 10.827 -0.798 1.00 64.81 211 ILE A C 1
ATOM 1706 O O . ILE A 1 211 ? 22.760 12.032 -0.953 1.00 64.81 211 ILE A O 1
ATOM 1710 N N . ASP A 1 212 ? 23.201 9.999 -1.805 1.00 66.75 212 ASP A N 1
ATOM 1711 C CA . ASP A 1 212 ? 23.124 10.426 -3.197 1.00 66.75 212 ASP A CA 1
ATOM 1712 C C . ASP A 1 212 ? 21.742 10.045 -3.742 1.00 66.75 212 ASP A C 1
ATOM 1714 O O . ASP A 1 212 ? 21.461 8.875 -4.030 1.00 66.75 212 ASP A O 1
ATOM 1718 N N . LYS A 1 213 ? 20.854 11.035 -3.874 1.00 56.94 213 LYS A N 1
ATOM 1719 C CA . LYS A 1 213 ? 19.597 10.877 -4.614 1.00 56.94 213 LYS A CA 1
ATOM 1720 C C . LYS A 1 213 ? 19.900 11.112 -6.091 1.00 56.94 213 LYS A C 1
ATOM 1722 O O . LYS A 1 213 ? 20.177 12.241 -6.480 1.00 56.94 213 LYS A O 1
ATOM 1727 N N . LYS A 1 214 ? 19.888 10.057 -6.908 1.00 58.78 214 LYS A N 1
ATOM 1728 C CA . LYS A 1 214 ? 20.003 10.184 -8.368 1.00 58.78 214 LYS A CA 1
ATOM 1729 C C . LYS A 1 214 ? 18.709 9.690 -9.018 1.00 58.78 214 LYS A C 1
ATOM 1731 O O . LYS A 1 214 ? 18.209 8.639 -8.597 1.00 58.78 214 LYS A O 1
ATOM 1736 N N . PRO A 1 215 ? 18.154 10.411 -10.009 1.00 49.38 215 PRO A N 1
ATOM 1737 C CA . PRO A 1 215 ? 17.115 9.839 -10.859 1.00 49.38 215 PRO A CA 1
ATOM 1738 C C . PRO A 1 215 ? 17.670 8.569 -11.521 1.00 49.38 215 PRO A C 1
ATOM 1740 O O . PRO A 1 215 ? 18.863 8.499 -11.825 1.00 49.38 215 PRO A O 1
ATOM 1743 N N . ALA A 1 216 ? 16.836 7.535 -11.669 1.00 47.09 216 ALA A N 1
ATOM 1744 C CA . ALA A 1 216 ? 17.292 6.229 -12.155 1.00 47.09 216 ALA A CA 1
ATOM 1745 C C . ALA A 1 216 ? 17.801 6.270 -13.607 1.00 47.09 216 ALA A C 1
ATOM 1747 O O . ALA A 1 216 ? 18.577 5.408 -14.015 1.00 47.09 216 ALA A O 1
ATOM 1748 N N . VAL A 1 217 ? 17.409 7.291 -14.373 1.00 43.84 217 VAL A N 1
ATOM 1749 C CA . VAL A 1 217 ? 17.846 7.510 -15.753 1.00 43.84 217 VAL A CA 1
ATOM 1750 C C . VAL A 1 217 ? 18.649 8.812 -15.806 1.00 43.84 217 VAL A C 1
ATOM 1752 O O . VAL A 1 217 ? 18.205 9.834 -15.283 1.00 43.84 217 VAL A O 1
ATOM 1755 N N . LYS A 1 218 ? 19.862 8.722 -16.363 1.00 43.00 218 LYS A N 1
ATOM 1756 C CA . LYS A 1 218 ? 20.740 9.858 -16.675 1.00 43.00 218 LYS A CA 1
ATOM 1757 C C . LYS A 1 218 ? 20.344 10.501 -17.992 1.00 43.00 218 LYS A C 1
ATOM 1759 O O . LYS A 1 218 ? 19.967 9.730 -18.901 1.00 43.00 218 LYS A O 1
#

Sequence (218 aa):
MLRSLGLVAVLLASSADWMQAEEAPTKLDLADCPEPVQKTIQRELHDLEIPQVQRIEGEEGSVYRVVYKMDDMWYETKIREDGLLASKLLEKKLRNRETGFKTETYWAEVTLDDHLYHLRISRDGKLLSKRLYEKPEEEEEKQDVAPEAAPLALPKLPPREIRSVLDRERHGGELTGVPMLAKDNPRVTTTTYSFKWSSSTKEGTKIEFKIDKKPAVK

Secondary structure (DSSP, 8-state):
-PPP------------------PPPEEE-GGGS-HHHHHHHHHHHTTS----EEEEEETTEEEEEEEEEETTEEEEEEEETTS-EEEEEE-HHHHHHHHTS---EEEEEEEETTEEEEEEEETTS-EEEEEE-PPP----------------PPPPPPPHHHHHHHHHHTTT-EE-S--EETTT-TTSEEEEEEEEEEEETTTEEEEEEEEEEEES--